Protein 3DR3 (pdb70)

CATH classification: 3.40.50.720 (+1 more: 3.30.360.10)

Foldseek 3Di:
DAAEEEEEPLLKPLNVVLQLLQLLFPRYDYPAAEYAQPDPQAQAFSCVSVVVCVVPGTGGYHHDDDCVVPQARGAEYEYPDEQVVCLVVVVVNVVSVYQYEYAYCNQQALDQVLCCQQVNDGRDCNVSSVLEFALLPLPTDVSLLAGSHYHDAAQLLNQVCLLPQLCVVVQWFDQVPAKEKEKEFELSSVMDDDDPCSPLVNAAKDKPCQVRHSNQVSNCVVSVGHHGYIYMYHNHHWKMKIKIKTFTDPPRDPVNSVVSSCVSPVPPVQEAEDPADADDTVVAAVAQHKYKYWDDDHRMIIIMIMHTCSHVRGSVSSVLSVCSNVVHDSCRSRD

Solvent-accessible surface area: 14339 Å² total; per-residue (Å²): 144,93,26,58,0,0,0,6,16,0,18,23,81,24,0,1,24,0,0,31,10,0,66,126,3,70,63,1,68,25,57,5,0,0,12,78,42,161,26,141,23,40,56,90,61,0,10,86,25,10,89,105,3,153,69,110,5,78,56,59,1,61,59,16,89,87,12,64,114,18,7,103,62,11,54,0,0,0,0,20,30,73,46,121,72,0,21,78,16,0,14,71,0,36,164,50,62,2,12,0,0,0,22,7,5,0,3,18,4,88,67,59,92,10,0,85,145,68,23,64,32,74,16,112,59,84,91,21,12,109,104,7,2,37,0,7,2,8,86,31,49,55,108,1,131,134,8,82,5,0,0,0,3,4,22,5,0,0,0,0,3,0,0,0,56,10,0,27,91,48,85,5,8,39,66,145,69,114,0,50,0,66,2,36,2,0,26,14,44,37,27,105,106,112,43,137,73,26,52,186,117,108,22,76,117,121,65,82,23,79,169,95,18,111,10,39,14,0,0,15,78,64,14,64,12,78,1,47,5,21,0,33,31,2,110,63,95,54,0,0,48,0,50,0,46,1,94,2,80,88,67,11,69,80,70,75,0,14,101,19,0,75,132,20,4,75,176,70,63,0,10,80,47,70,108,177,45,78,5,50,31,163,60,0,59,45,60,2,23,0,0,0,0,12,56,36,158,60,70,91,0,77,0,9,0,0,0,0,3,12,7,0,3,14,0,0,0,0,0,0,0,1,0,35,49,53,67,48,65,39,32,46,12,5,136

Secondary structure (DSSP, 8-state):
--EEEEEETTTSHHHHHHHHHHHH-TTEEEEEEEEETT-TTTTSBHHHH-GGGTTT--PBEEEESSGGGT-TT-SEEEE-S-HHHHHHHHHHHHHTT-EEEE-SSTTSSS-HHHHHHHTSS--S-HHHHHH-EE--TTT--HHHHT-SEEEPPPHHHHHHHHHHHHHHHTT-B-TTS--EEEEEE-GGGG-S---STTSGGG-SEEE-STTT-THHHHHHHHHTS--EEEEEEESSSS-EEEEEEEEBPTT--HHHHHHHHHHHHTT-TTEEE-SSS---GGGTTTSS-EEEEEEEETTEEEEEEEE-TTIIIIIHHHHHHHHHHHT--TTTTT-

InterPro domains:
  IPR000534 Semialdehyde dehydrogenase, NAD-binding [PF01118] (5-146)
  IPR000534 Semialdehyde dehydrogenase, NAD-binding [SM00859] (3-146)
  IPR000706 N-acetyl-gamma-glutamyl-phosphate reductase, type 1 [MF_00150] (2-334)
  IPR000706 N-acetyl-gamma-glutamyl-phosphate reductase, type 1 [TIGR01850] (3-333)
  IPR023013 N-acetyl-gamma-glutamyl-phosphate reductase, active site [PS01224] (149-165)
  IPR036291 NAD(P)-binding domain superfamily [SSF51735] (1-170)
  IPR050085 N-acetyl-gamma-glutamyl-phosphate reductase [PTHR32338] (3-333)
  IPR058924 N-acetyl-gamma-glutamyl-phosphate reductase, dimerisation domain [PF22698] (154-308)

Radius of gyration: 19.47 Å; Cα contacts (8 Å, |Δi|>4): 768; chains: 1; bounding box: 42×53×53 Å

Nearest PDB structures (foldseek):
  3dr3-assembly1_A  TM=1.003E+00  e=5.874E-79  Shigella flexneri
  2g17-assembly1_A  TM=1.000E+00  e=1.311E-70  Salmonella enterica subsp. enterica serovar Typhimurium str. LT2
  8afu-assembly2_A-2  TM=9.540E-01  e=1.067E-44  Denitrovibrio acetiphilus DSM 12809
  8afv-assembly1_A  TM=9.479E-01  e=1.493E-42  Denitrovibrio acetiphilus DSM 12809
  8afv-assembly1_B  TM=9.422E-01  e=1.993E-41  Denitrovibrio acetiphilus DSM 12809

Structure (mmCIF, N/CA/C/O backbone):
data_3DR3
#
_entry.id   3DR3
#
_cell.length_a   117.299
_cell.length_b   117.299
_cell.length_c   115.472
_cell.angle_alpha   90.00
_cell.angle_beta   90.00
_cell.angle_gamma   120.00
#
_symmetry.space_group_name_H-M   'P 62 2 2'
#
loop_
_entity.id
_entity.type
_entity.pdbx_description
1 polymer 'N-acetyl-gamma-glutamyl-phosphate reductase'
2 non-polymer 'SODIUM ION'
3 non-polymer D-MALATE
4 water water
#
loop_
_atom_site.group_PDB
_atom_site.id
_atom_site.type_symbol
_atom_site.label_atom_id
_atom_site.label_alt_id
_atom_site.label_comp_id
_atom_site.label_asym_id
_atom_site.label_entity_id
_atom_site.label_seq_id
_atom_site.pdbx_PDB_ins_code
_atom_site.Cartn_x
_atom_site.Cartn_y
_atom_site.Cartn_z
_atom_site.occupancy
_atom_site.B_iso_or_equiv
_atom_site.auth_seq_id
_atom_site.auth_comp_id
_atom_site.auth_asym_id
_atom_site.auth_atom_id
_atom_site.pdbx_PDB_model_num
ATOM 1 N N . ALA A 1 3 ? 60.183 17.805 -14.806 1.00 24.30 0 ALA A N 1
ATOM 2 C CA . ALA A 1 3 ? 58.865 17.289 -14.365 1.00 24.42 0 ALA A CA 1
ATOM 3 C C . ALA A 1 3 ? 57.771 18.389 -14.425 1.00 24.15 0 ALA A C 1
ATOM 4 O O . ALA A 1 3 ? 58.003 19.560 -14.058 1.00 23.77 0 ALA A O 1
ATOM 6 N N . MET A 1 4 ? 56.600 17.994 -14.914 1.00 22.31 1 MET A N 1
ATOM 7 C CA . MET A 1 4 ? 55.443 18.845 -14.986 1.00 21.00 1 MET A CA 1
ATOM 8 C C . MET A 1 4 ? 54.286 18.147 -14.343 1.00 20.89 1 MET A C 1
ATOM 9 O O . MET A 1 4 ? 54.179 16.914 -14.378 1.00 20.19 1 MET A O 1
ATOM 14 N N . LEU A 1 5 ? 53.408 18.945 -13.748 1.00 19.52 2 LEU A N 1
ATOM 15 C CA . LEU A 1 5 ? 52.241 18.442 -13.080 1.00 19.18 2 LEU A CA 1
ATOM 16 C C . LEU A 1 5 ? 51.103 18.271 -14.070 1.00 19.82 2 LEU A C 1
ATOM 17 O O . LEU A 1 5 ? 50.719 19.244 -14.765 1.00 20.48 2 LEU A O 1
ATOM 22 N N . ASN A 1 6 ? 50.569 17.051 -14.160 1.00 17.74 3 ASN A N 1
ATOM 23 C CA . ASN A 1 6 ? 49.350 16.815 -14.910 1.00 18.20 3 ASN A CA 1
ATOM 24 C C . ASN A 1 6 ? 48.192 17.468 -14.167 1.00 17.94 3 ASN A C 1
ATOM 25 O O . ASN A 1 6 ? 47.990 17.193 -12.963 1.00 17.46 3 ASN A O 1
ATOM 30 N N . THR A 1 7 ? 47.423 18.300 -14.878 1.00 17.91 4 THR A N 1
ATOM 31 C CA . THR A 1 7 ? 46.400 19.160 -14.239 1.00 17.14 4 THR A CA 1
ATOM 32 C C . THR A 1 7 ? 45.053 18.990 -14.909 1.00 17.36 4 THR A C 1
ATOM 33 O O . THR A 1 7 ? 44.880 19.218 -16.129 1.00 17.17 4 THR A O 1
ATOM 37 N N . LEU A 1 8 ? 44.083 18.599 -14.105 1.00 16.78 5 LEU A N 1
ATOM 38 C CA . LEU A 1 8 ? 42.722 18.454 -14.560 1.00 16.92 5 LEU A CA 1
ATOM 39 C C . LEU A 1 8 ? 41.925 19.703 -14.121 1.00 16.43 5 LEU A C 1
ATOM 40 O O . LEU A 1 8 ? 42.030 20.112 -12.965 1.00 16.33 5 LEU A O 1
ATOM 45 N N . ILE A 1 9 ? 41.136 20.290 -15.023 1.00 15.97 6 ILE A N 1
ATOM 46 C CA . ILE A 1 9 ? 40.277 21.436 -14.646 1.00 15.68 6 ILE A CA 1
ATOM 47 C C . ILE A 1 9 ? 38.833 21.077 -14.848 1.00 16.01 6 ILE A C 1
ATOM 48 O O . ILE A 1 9 ? 38.389 20.887 -15.981 1.00 16.31 6 ILE A O 1
ATOM 53 N N . VAL A 1 10 ? 38.101 20.937 -13.743 1.00 16.57 7 VAL A N 1
ATOM 54 C CA . VAL A 1 10 ? 36.695 20.527 -13.760 1.00 17.21 7 VAL A CA 1
ATOM 55 C C . VAL A 1 10 ? 35.869 21.806 -13.670 1.00 18.22 7 VAL A C 1
ATOM 56 O O . VAL A 1 10 ? 36.215 22.690 -12.893 1.00 18.71 7 VAL A O 1
ATOM 60 N N . GLY A 1 11 ? 34.821 21.926 -14.477 1.00 18.37 8 GLY A N 1
ATOM 61 C CA . GLY A 1 11 ? 34.079 23.198 -14.583 1.00 19.72 8 GLY A CA 1
ATOM 62 C C . GLY A 1 11 ? 34.818 24.255 -15.400 1.00 20.06 8 GLY A C 1
ATOM 63 O O . GLY A 1 11 ? 34.635 25.465 -15.202 1.00 20.78 8 GLY A O 1
ATOM 64 N N . ALA A 1 12 ? 35.651 23.795 -16.335 1.00 19.67 9 ALA A N 1
ATOM 65 C CA . ALA A 1 12 ? 36.504 24.662 -17.128 1.00 17.87 9 ALA A CA 1
ATOM 66 C C . ALA A 1 12 ? 35.731 25.687 -17.981 1.00 17.53 9 ALA A C 1
ATOM 67 O O . ALA A 1 12 ? 36.288 26.708 -18.355 1.00 16.37 9 ALA A O 1
ATOM 69 N N . SER A 1 13 ? 34.470 25.402 -18.299 1.00 17.20 10 SER A N 1
ATOM 70 C CA . SER A 1 13 ? 33.729 26.257 -19.218 1.00 17.36 10 SER A CA 1
ATOM 71 C C . SER A 1 13 ? 33.131 27.524 -18.550 1.00 17.55 10 SER A C 1
ATOM 72 O O . SER A 1 13 ? 32.594 28.400 -19.248 1.00 16.80 10 SER A O 1
ATOM 75 N N . GLY A 1 14 ? 33.188 27.601 -17.210 1.00 17.03 11 GLY A N 1
ATOM 76 C CA . GLY A 1 14 ? 32.682 28.785 -16.489 1.00 15.90 11 GLY A CA 1
ATOM 77 C C . GLY A 1 14 ? 33.714 29.915 -16.607 1.00 14.80 11 GLY A C 1
ATOM 78 O O . GLY A 1 14 ? 34.793 29.738 -17.188 1.00 15.51 11 GLY A O 1
ATOM 79 N N . TYR A 1 15 ? 33.394 31.065 -16.038 1.00 14.17 12 TYR A N 1
ATOM 80 C CA . TYR A 1 15 ? 34.255 32.254 -16.128 1.00 13.76 12 TYR A CA 1
ATOM 81 C C . TYR A 1 15 ? 35.544 32.093 -15.316 1.00 13.50 12 TYR A C 1
ATOM 82 O O . TYR A 1 15 ? 36.607 32.430 -15.797 1.00 12.36 12 TYR A O 1
ATOM 91 N N . ALA A 1 16 ? 35.426 31.618 -14.067 1.00 13.72 13 ALA A N 1
A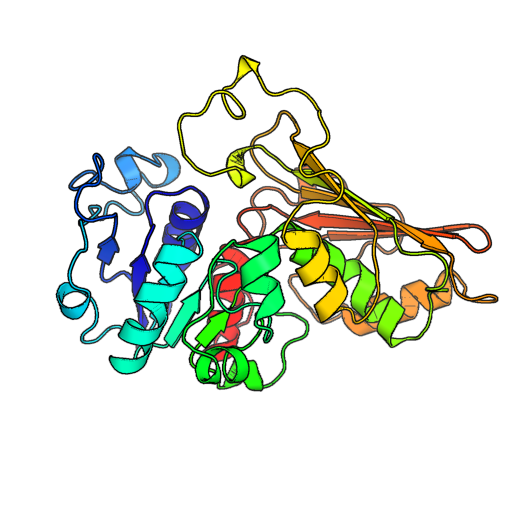TOM 92 C CA . ALA A 1 16 ? 36.628 31.306 -13.257 1.00 13.60 13 ALA A CA 1
ATOM 93 C C . ALA A 1 16 ? 37.439 30.189 -13.935 1.00 12.42 13 ALA A C 1
ATOM 94 O O . ALA A 1 16 ? 38.657 30.247 -13.999 1.00 12.86 13 ALA A O 1
ATOM 96 N N . GLY A 1 17 ? 36.754 29.179 -14.458 1.00 13.08 14 GLY A N 1
ATOM 97 C CA . GLY A 1 17 ? 37.409 28.056 -15.157 1.00 12.66 14 GLY A CA 1
ATOM 98 C C . GLY A 1 17 ? 38.279 28.498 -16.314 1.00 13.20 14 GLY A C 1
ATOM 99 O O . GLY A 1 17 ? 39.425 28.042 -16.460 1.00 12.99 14 GLY A O 1
ATOM 100 N N . ALA A 1 18 ? 37.764 29.433 -17.123 1.00 13.02 15 ALA A N 1
ATOM 101 C CA . ALA A 1 18 ? 38.541 29.996 -18.239 1.00 12.28 15 ALA A CA 1
ATOM 102 C C . ALA A 1 18 ? 39.819 30.656 -17.779 1.00 11.25 15 ALA A C 1
ATOM 103 O O . ALA A 1 18 ? 40.803 30.582 -18.457 1.00 12.60 15 ALA A O 1
ATOM 105 N N . GLU A 1 19 ? 39.784 31.352 -16.644 1.00 11.97 16 GLU A N 1
ATOM 106 C CA . GLU A 1 19 ? 40.959 32.023 -16.116 1.00 11.70 16 GLU A CA 1
ATOM 107 C C . GLU A 1 19 ? 41.957 30.980 -15.557 1.00 11.93 16 GLU A C 1
ATOM 108 O O . GLU A 1 19 ? 43.134 31.163 -15.682 1.00 11.28 16 GLU A O 1
ATOM 114 N N . LEU A 1 20 ? 41.468 29.900 -14.958 1.00 12.05 17 LEU A N 1
ATOM 115 C CA . LEU A 1 20 ? 42.364 28.770 -14.571 1.00 13.32 17 LEU A CA 1
ATOM 116 C C . LEU A 1 20 ? 43.089 28.151 -15.788 1.00 13.39 17 LEU A C 1
ATOM 117 O O . LEU A 1 20 ? 44.281 27.944 -15.722 1.00 14.70 17 LEU A O 1
ATOM 122 N N . VAL A 1 21 ? 42.352 27.850 -16.870 1.00 13.54 18 VAL A N 1
ATOM 123 C CA . VAL A 1 21 ? 42.933 27.379 -18.154 1.00 14.07 18 VAL A CA 1
ATOM 124 C C . VAL A 1 21 ? 44.072 28.295 -18.617 1.00 14.49 18 VAL A C 1
ATOM 125 O O . VAL A 1 21 ? 45.146 27.825 -19.014 1.00 15.44 18 VAL A O 1
ATOM 129 N N . THR A 1 22 ? 43.849 29.611 -18.569 1.00 13.50 19 THR A N 1
ATOM 130 C CA . THR A 1 22 ? 44.859 30.589 -18.980 1.00 12.86 19 THR A CA 1
ATOM 131 C C . THR A 1 22 ? 46.148 30.476 -18.173 1.00 12.60 19 THR A C 1
ATOM 132 O O . THR A 1 22 ? 47.248 30.488 -18.721 1.00 13.47 19 THR A O 1
ATOM 136 N N . TYR A 1 23 ? 46.021 30.421 -16.856 1.00 12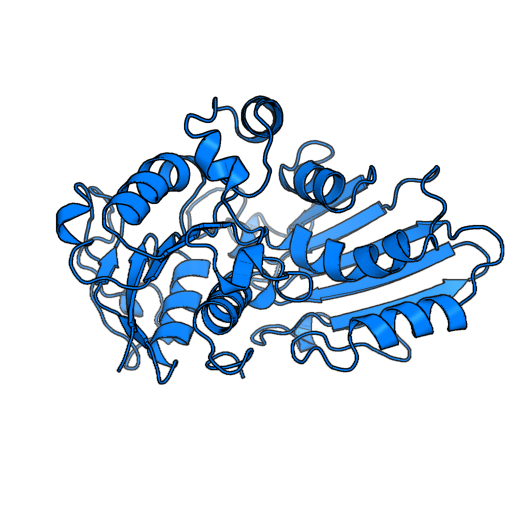.26 20 TYR A N 1
ATOM 137 C CA . TYR A 1 23 ? 47.193 30.426 -16.009 1.00 11.79 20 TYR A CA 1
ATOM 138 C C . TYR A 1 23 ? 47.939 29.079 -16.073 1.00 11.90 20 TYR A C 1
ATOM 139 O O . TYR A 1 23 ? 49.162 29.062 -16.141 1.00 13.49 20 TYR A O 1
ATOM 148 N N . VAL A 1 24 ? 47.194 27.995 -16.036 1.00 12.04 21 VAL A N 1
ATOM 149 C CA . VAL A 1 24 ? 47.787 26.668 -15.978 1.00 13.90 21 VAL A CA 1
ATOM 150 C C . VAL A 1 24 ? 48.478 26.431 -17.339 1.00 14.99 21 VAL A C 1
ATOM 151 O O . VAL A 1 24 ? 49.604 25.958 -17.371 1.00 14.28 21 VAL A O 1
ATOM 155 N N . ASN A 1 25 ? 47.830 26.813 -18.455 1.00 15.05 22 ASN A N 1
ATOM 156 C CA . ASN A 1 25 ? 48.497 26.739 -19.750 1.00 15.00 22 ASN A CA 1
ATOM 157 C C . ASN A 1 25 ? 49.836 27.455 -19.747 1.00 16.22 22 ASN A C 1
ATOM 158 O O . ASN A 1 25 ? 50.849 26.936 -20.223 1.00 14.82 22 ASN A O 1
ATOM 163 N N . ARG A 1 26 ? 49.832 28.670 -19.207 1.00 16.63 23 ARG A N 1
ATOM 164 C CA . ARG A 1 26 ? 50.974 29.531 -19.155 1.00 18.09 23 ARG A CA 1
ATOM 165 C C . ARG A 1 26 ? 52.051 29.032 -18.177 1.00 18.11 23 ARG A C 1
ATOM 166 O O . ARG A 1 26 ? 53.252 29.328 -18.326 1.00 16.77 23 ARG A O 1
ATOM 174 N N . HIS A 1 27 ? 51.619 28.287 -17.163 1.00 17.18 24 HIS A N 1
ATOM 175 C CA . HIS A 1 27 ? 52.527 27.922 -16.085 1.00 17.75 24 HIS A CA 1
ATOM 176 C C . HIS A 1 27 ? 53.601 26.972 -16.641 1.00 17.77 24 HIS A C 1
ATOM 177 O O . HIS A 1 27 ? 53.271 25.998 -17.340 1.00 16.41 24 HIS A O 1
ATOM 184 N N . PRO A 1 28 ? 54.881 27.264 -16.377 1.00 19.14 25 PRO A N 1
ATOM 185 C CA . PRO A 1 28 ? 55.997 26.459 -16.916 1.00 20.02 25 PRO A CA 1
ATOM 186 C C . PRO A 1 28 ? 56.072 25.032 -16.345 1.00 20.53 25 PRO A C 1
ATOM 187 O O . PRO A 1 28 ? 56.762 24.177 -16.911 1.00 20.76 25 PRO A O 1
ATOM 191 N N . HIS A 1 29 ? 55.413 24.789 -15.212 1.00 19.42 26 HIS A N 1
ATOM 192 C CA . HIS A 1 29 ? 55.540 23.500 -14.543 1.00 18.74 26 HIS A CA 1
ATOM 193 C C . HIS A 1 29 ? 54.258 22.686 -14.524 1.00 18.61 26 HIS A C 1
ATOM 194 O O . HIS A 1 29 ? 54.163 21.645 -13.846 1.00 19.35 26 HIS A O 1
ATOM 201 N N . MET A 1 30 ? 53.261 23.129 -15.273 1.00 17.25 27 MET A N 1
ATOM 202 C CA . MET A 1 30 ? 51.980 22.425 -15.281 1.00 17.81 27 MET A CA 1
ATOM 203 C C . MET A 1 30 ? 51.478 22.359 -16.685 1.00 18.29 27 MET A C 1
ATOM 204 O O . MET A 1 30 ? 51.698 23.301 -17.468 1.00 18.64 27 MET A O 1
ATOM 209 N N . ASN A 1 31 ? 50.784 21.285 -17.029 1.00 18.06 28 ASN A N 1
ATOM 210 C CA . ASN A 1 31 ? 49.951 21.370 -18.211 1.00 19.09 28 ASN A CA 1
ATOM 211 C C . ASN A 1 31 ? 48.699 20.567 -18.048 1.00 18.29 28 ASN A C 1
ATOM 212 O O . ASN A 1 31 ? 48.572 19.804 -17.088 1.00 18.35 28 ASN A O 1
ATOM 217 N N . ILE A 1 32 ? 47.771 20.751 -18.974 1.00 18.11 29 ILE A N 1
ATOM 218 C CA . ILE A 1 32 ? 46.419 20.271 -18.824 1.00 17.34 29 ILE A CA 1
ATOM 219 C C . ILE A 1 32 ? 46.167 18.905 -19.469 1.00 18.04 29 ILE A C 1
ATOM 220 O O . ILE A 1 32 ? 46.426 18.703 -20.663 1.00 18.03 29 ILE A O 1
ATOM 225 N N . THR A 1 33 ? 45.615 17.984 -18.683 1.00 16.68 30 THR A N 1
ATOM 226 C CA . THR A 1 33 ? 45.246 16.668 -19.225 1.00 16.40 30 THR A CA 1
ATOM 227 C C . THR A 1 33 ? 43.887 16.740 -19.905 1.00 15.81 30 THR A C 1
ATOM 228 O O . THR A 1 33 ? 43.704 16.234 -21.026 1.00 15.67 30 THR A O 1
ATOM 232 N N . ALA A 1 34 ? 42.942 17.395 -19.237 1.00 15.40 31 ALA A N 1
ATOM 233 C CA . ALA A 1 34 ? 41.558 17.548 -19.750 1.00 15.50 31 ALA A CA 1
ATOM 234 C C . ALA A 1 34 ? 40.853 18.753 -19.122 1.00 15.37 31 ALA A C 1
ATOM 235 O O . ALA A 1 34 ? 41.172 19.168 -18.021 1.00 15.73 31 ALA A O 1
ATOM 237 N N . LEU A 1 35 ? 39.861 19.256 -19.835 1.00 17.05 32 LEU A N 1
ATOM 238 C CA . LEU A 1 35 ? 38.873 20.227 -19.344 1.00 18.41 32 LEU A CA 1
ATOM 239 C C . LEU A 1 35 ? 37.513 19.551 -19.376 1.00 19.51 32 LEU A C 1
ATOM 240 O O . LEU A 1 35 ? 37.078 19.054 -20.423 1.00 19.98 32 LEU A O 1
ATOM 245 N N . THR A 1 36 ? 36.825 19.519 -18.246 1.00 20.51 33 THR A N 1
ATOM 246 C CA . THR A 1 36 ? 35.559 18.809 -18.208 1.00 22.54 33 THR A CA 1
ATOM 247 C C . THR A 1 36 ? 34.363 19.735 -18.001 1.00 23.41 33 THR A C 1
ATOM 248 O O . THR A 1 36 ? 34.500 20.842 -17.449 1.00 24.12 33 THR A O 1
ATOM 252 N N . VAL A 1 37 ? 33.215 19.269 -18.485 1.00 24.89 34 VAL A N 1
ATOM 253 C CA . VAL A 1 37 ? 31.885 19.823 -18.202 1.00 26.67 34 VAL A CA 1
ATOM 254 C C . VAL A 1 37 ? 31.015 18.704 -17.601 1.00 28.84 34 VAL A C 1
ATOM 255 O O . VAL A 1 37 ? 31.476 17.566 -17.473 1.00 28.93 34 VAL A O 1
ATOM 259 N N . SER A 1 38 ? 29.778 19.015 -17.229 1.00 30.92 35 SER A N 1
ATOM 260 C CA . SER A 1 38 ? 28.888 18.001 -16.645 1.00 33.98 35 SER A CA 1
ATOM 261 C C . SER A 1 38 ? 28.454 16.985 -17.711 1.00 35.22 35 SER A C 1
ATOM 262 O O . SER A 1 38 ? 28.485 17.278 -18.912 1.00 35.30 35 SER A O 1
ATOM 265 N N . ALA A 1 39 ? 28.053 15.798 -17.258 1.00 37.44 36 ALA A N 1
ATOM 266 C CA . ALA A 1 39 ? 27.695 14.679 -18.150 1.00 38.99 36 ALA A CA 1
ATOM 267 C C . ALA A 1 39 ? 26.773 15.068 -19.295 1.00 39.75 36 ALA A C 1
ATOM 268 O O . ALA A 1 39 ? 27.025 14.695 -20.434 1.00 40.03 36 ALA A O 1
ATOM 270 N N . GLN A 1 40 ? 25.724 15.835 -19.008 1.00 41.03 37 GLN A N 1
ATOM 271 C CA . GLN A 1 40 ? 24.783 16.202 -20.072 1.00 42.41 37 GLN A CA 1
ATOM 272 C C . GLN A 1 40 ? 24.935 17.671 -20.484 1.00 41.78 37 GLN A C 1
ATOM 273 O O . GLN A 1 40 ? 23.958 18.304 -20.910 1.00 42.11 37 GLN A O 1
ATOM 279 N N . SER A 1 41 ? 26.148 18.214 -20.359 1.00 41.02 38 SER A N 1
ATOM 280 C CA . SER A 1 41 ? 26.356 19.620 -20.690 1.00 39.91 38 SER A CA 1
ATOM 281 C C . SER A 1 41 ? 26.137 19.858 -22.162 1.00 39.33 38 SER A C 1
ATOM 282 O O . SER A 1 41 ? 26.570 19.059 -22.991 1.00 39.24 38 SER A O 1
ATOM 285 N N . ASN A 1 42 ? 25.487 20.976 -22.476 1.00 38.95 39 ASN A N 1
ATOM 286 C CA . ASN A 1 42 ? 25.233 21.358 -23.873 1.00 38.62 39 ASN A CA 1
ATOM 287 C C . ASN A 1 42 ? 26.489 21.783 -24.615 1.00 36.72 39 ASN A C 1
ATOM 288 O O . ASN A 1 42 ? 26.476 21.921 -25.847 1.00 37.06 39 ASN A O 1
ATOM 293 N N . ASP A 1 43 ? 27.566 21.972 -23.851 1.00 34.37 40 ASP A N 1
ATOM 294 C CA . ASP A 1 43 ? 28.833 22.460 -24.361 1.00 31.90 40 ASP A CA 1
ATOM 295 C C . ASP A 1 43 ? 29.837 21.330 -24.578 1.00 30.73 40 ASP A C 1
ATOM 296 O O . ASP A 1 43 ? 30.947 21.566 -25.064 1.00 29.80 40 ASP A O 1
ATOM 301 N N . ALA A 1 44 ? 29.429 20.096 -24.260 1.00 29.21 41 ALA A N 1
ATOM 302 C CA . ALA A 1 44 ? 30.287 18.922 -24.472 1.00 28.28 41 ALA A CA 1
ATOM 303 C C . ALA A 1 44 ? 30.772 18.855 -25.922 1.00 27.63 41 ALA A C 1
ATOM 304 O O . ALA A 1 44 ? 29.981 18.984 -26.855 1.00 27.19 41 ALA A O 1
ATOM 306 N N . GLY A 1 45 ? 32.081 18.714 -26.112 1.00 26.14 42 GLY A N 1
ATOM 307 C CA . GLY A 1 45 ? 32.616 18.630 -27.449 1.00 25.22 42 GLY A CA 1
ATOM 308 C C . GLY A 1 45 ? 33.008 19.953 -28.086 1.00 24.38 42 GLY A C 1
ATOM 309 O O . GLY A 1 45 ? 33.794 19.968 -29.030 1.00 25.15 42 GLY A O 1
ATOM 310 N N . LYS A 1 46 ? 32.482 21.065 -27.582 1.00 23.26 43 LYS A N 1
ATOM 311 C CA . LYS A 1 46 ? 32.952 22.393 -28.018 1.00 22.38 43 LYS A CA 1
ATOM 312 C C . LYS A 1 46 ? 34.373 22.654 -27.530 1.00 21.08 43 LYS A C 1
ATOM 313 O O . LYS A 1 46 ? 34.794 22.096 -26.520 1.00 21.98 43 LYS A O 1
ATOM 319 N N . LEU A 1 47 ? 35.135 23.478 -28.237 1.00 19.72 44 LEU A N 1
ATOM 320 C CA . LEU A 1 47 ? 36.457 23.864 -27.739 1.00 18.99 44 LEU A CA 1
ATOM 321 C C . LEU A 1 47 ? 36.327 24.916 -26.645 1.00 18.51 44 LEU A C 1
ATOM 322 O O . LEU A 1 47 ? 35.343 25.666 -26.622 1.00 19.43 44 LEU A O 1
ATOM 327 N N . ILE A 1 48 ? 37.282 24.948 -25.720 1.00 17.44 45 ILE A N 1
ATOM 328 C CA . ILE A 1 48 ? 37.284 25.944 -24.656 1.00 17.01 45 ILE A CA 1
ATOM 329 C C . ILE A 1 48 ? 37.280 27.350 -25.288 1.00 17.46 45 ILE A C 1
ATOM 330 O O . ILE A 1 48 ? 36.560 28.242 -24.803 1.00 17.91 45 ILE A O 1
ATOM 335 N N . SER A 1 49 ? 38.057 27.521 -26.373 1.00 16.95 46 SER A N 1
ATOM 336 C CA . SER A 1 49 ? 38.169 28.774 -27.089 1.00 16.48 46 SER A CA 1
ATOM 337 C C . SER A 1 49 ? 36.924 29.139 -27.919 1.00 16.51 46 SER A C 1
ATOM 338 O O . SER A 1 49 ? 36.816 30.276 -28.377 1.00 16.67 46 SER A O 1
ATOM 341 N N . ASP A 1 50 ? 35.991 28.203 -28.119 1.00 16.43 47 ASP A N 1
ATOM 342 C CA . ASP A 1 50 ? 34.681 28.547 -28.746 1.00 16.36 47 ASP A CA 1
ATOM 343 C C . ASP A 1 50 ? 33.857 29.365 -27.766 1.00 16.89 47 ASP A C 1
ATOM 344 O O . ASP A 1 50 ? 33.183 30.331 -28.159 1.00 16.97 47 ASP A O 1
ATOM 349 N N . LEU A 1 51 ? 33.880 28.955 -26.493 1.00 16.15 48 LEU A N 1
ATOM 350 C CA . LEU A 1 51 ? 33.145 29.647 -25.455 1.00 15.86 48 LEU A CA 1
ATOM 351 C C . LEU A 1 51 ? 33.845 30.875 -24.924 1.00 15.45 48 LEU A C 1
ATOM 352 O O . LEU A 1 51 ? 33.161 31.788 -24.437 1.00 14.70 48 LEU A O 1
ATOM 357 N N . HIS A 1 52 ? 35.184 30.850 -24.944 1.00 13.68 49 HIS A N 1
ATOM 358 C CA . HIS A 1 52 ? 36.027 31.932 -24.459 1.00 14.03 49 HIS A CA 1
ATOM 359 C C . HIS A 1 52 ? 37.079 32.266 -25.517 1.00 13.88 49 HIS A C 1
ATOM 360 O O . HIS A 1 52 ? 38.222 31.783 -25.448 1.00 14.16 49 HIS A O 1
ATOM 367 N N . PRO A 1 53 ? 36.674 33.052 -26.537 1.00 13.15 50 PRO A N 1
ATOM 368 C CA . PRO A 1 53 ? 37.539 33.377 -27.671 1.00 12.43 50 PRO A CA 1
ATOM 369 C C . PRO A 1 53 ? 38.801 34.180 -27.390 1.00 13.39 50 PRO A C 1
ATOM 370 O O . PRO A 1 53 ? 39.659 34.274 -28.276 1.00 12.17 50 PRO A O 1
ATOM 374 N N . GLN A 1 54 ? 38.944 34.722 -26.179 1.00 13.67 51 GLN A N 1
ATOM 375 C CA . GLN A 1 54 ? 40.213 35.306 -25.808 1.00 14.23 51 GLN A CA 1
ATOM 376 C C . GLN A 1 54 ? 41.316 34.232 -25.837 1.00 14.92 51 GLN A C 1
ATOM 377 O O . GLN A 1 54 ? 42.486 34.568 -25.980 1.00 14.94 51 GLN A O 1
ATOM 383 N N . LEU A 1 55 ? 40.918 32.955 -25.719 1.00 15.10 52 LEU A N 1
ATOM 384 C CA . LEU A 1 55 ? 41.855 31.799 -25.748 1.00 15.27 52 LEU A CA 1
ATOM 385 C C . LEU A 1 55 ? 42.105 31.235 -27.160 1.00 16.87 52 LEU A C 1
ATOM 386 O O . LEU A 1 55 ? 42.924 30.316 -27.340 1.00 16.43 52 LEU A O 1
ATOM 391 N N . LYS A 1 56 ? 41.387 31.747 -28.161 1.00 16.37 53 LYS A N 1
ATOM 392 C CA . LYS A 1 56 ? 41.644 31.311 -29.547 1.00 17.39 53 LYS A CA 1
ATOM 393 C C . LYS A 1 56 ? 43.135 31.352 -29.909 1.00 17.38 53 LYS A C 1
ATOM 394 O O . LYS A 1 56 ? 43.821 32.371 -29.698 1.00 16.86 53 LYS A O 1
ATOM 400 N N . GLY A 1 57 ? 43.619 30.251 -30.501 1.00 18.91 54 GLY A N 1
ATOM 401 C CA . GLY A 1 57 ? 45.030 30.169 -30.917 1.00 20.79 54 GLY A CA 1
ATOM 402 C C . GLY A 1 57 ? 46.010 29.978 -29.764 1.00 21.88 54 GLY A C 1
ATOM 403 O O . GLY A 1 57 ? 47.220 29.854 -29.995 1.00 22.32 54 GLY A O 1
ATOM 404 N N . ILE A 1 58 ? 45.484 29.939 -28.536 1.00 21.30 55 ILE A N 1
ATOM 405 C CA . ILE A 1 58 ? 46.291 29.803 -27.309 1.00 21.65 55 ILE A CA 1
ATOM 406 C C . ILE A 1 58 ? 46.002 28.461 -26.616 1.00 22.10 55 ILE A C 1
ATOM 407 O O . ILE A 1 58 ? 46.912 27.640 -26.451 1.00 22.65 55 ILE A O 1
ATOM 412 N N . VAL A 1 59 ? 44.751 28.238 -26.204 1.00 21.36 56 VAL A N 1
ATOM 413 C CA . VAL A 1 59 ? 44.340 26.936 -25.717 1.00 21.17 56 VAL A CA 1
ATOM 414 C C . VAL A 1 59 ? 43.061 26.542 -26.424 1.00 21.69 56 VAL A C 1
ATOM 415 O O . VAL A 1 59 ? 42.078 27.277 -26.348 1.00 22.15 56 VAL A O 1
ATOM 419 N N . GLU A 1 60 ? 43.050 25.361 -27.054 1.00 21.41 57 GLU A N 1
ATOM 420 C CA . GLU A 1 60 ? 41.893 24.909 -27.814 1.00 20.82 57 GLU A CA 1
ATOM 421 C C . GLU A 1 60 ? 41.443 23.496 -27.495 1.00 20.97 57 GLU A C 1
ATOM 422 O O . GLU A 1 60 ? 40.824 22.826 -28.311 1.00 19.45 57 GLU A O 1
ATOM 428 N N . LEU A 1 61 ? 41.709 23.080 -26.266 1.00 21.56 58 LEU A N 1
ATOM 429 C CA . LEU A 1 61 ? 41.279 21.775 -25.777 1.00 22.51 58 LEU A CA 1
ATOM 430 C C . LEU A 1 61 ? 39.767 21.681 -25.812 1.00 22.91 58 LEU A C 1
ATOM 431 O O . LEU A 1 61 ? 39.070 22.675 -25.527 1.00 22.31 58 LEU A O 1
ATOM 436 N N . PRO A 1 62 ? 39.246 20.511 -26.200 1.00 23.34 59 PRO A N 1
ATOM 437 C CA . PRO A 1 62 ? 37.798 20.304 -26.143 1.00 24.14 59 PRO A CA 1
ATOM 438 C C . PRO A 1 62 ? 37.314 20.105 -24.721 1.00 23.73 59 PRO A C 1
ATOM 439 O O . PRO A 1 62 ? 38.064 19.675 -23.859 1.00 24.84 59 PRO A O 1
ATOM 443 N N . LEU A 1 63 ? 36.066 20.445 -24.496 1.00 23.62 60 LEU A N 1
ATOM 444 C CA . LEU A 1 63 ? 35.420 20.260 -23.224 1.00 23.78 60 LEU A CA 1
ATOM 445 C C . LEU A 1 63 ? 34.830 18.871 -23.248 1.00 25.00 60 LEU A C 1
ATOM 446 O O . LEU A 1 63 ? 34.017 18.553 -24.126 1.00 26.03 60 LEU A O 1
ATOM 451 N N . GLN A 1 64 ? 35.241 18.044 -22.290 1.00 25.69 61 GLN A N 1
ATOM 452 C CA . GLN A 1 64 ? 34.794 16.644 -22.225 1.00 26.04 61 GLN A CA 1
ATOM 453 C C . GLN A 1 64 ? 33.779 16.481 -21.132 1.00 26.02 61 GLN A C 1
ATOM 454 O O . GLN A 1 64 ? 33.985 16.982 -20.027 1.00 25.20 61 GLN A O 1
ATOM 460 N N . PRO A 1 65 ? 32.675 15.762 -21.420 1.00 26.60 62 PRO A N 1
ATOM 461 C CA . PRO A 1 65 ? 31.676 15.518 -20.387 1.00 27.62 62 PRO A CA 1
ATOM 462 C C . PRO A 1 65 ? 32.221 14.462 -19.407 1.00 28.83 62 PRO A C 1
ATOM 463 O O . PRO A 1 65 ? 32.843 13.483 -19.832 1.00 29.37 62 PRO A O 1
ATOM 467 N N . MET A 1 66 ? 32.054 14.696 -18.113 1.00 29.91 63 MET A N 1
ATOM 468 C CA . MET A 1 66 ? 32.578 13.792 -17.105 1.00 31.10 63 MET A CA 1
ATOM 469 C C . MET A 1 66 ? 31.406 13.274 -16.300 1.00 33.16 63 MET A C 1
ATOM 470 O O . MET A 1 66 ? 30.596 14.076 -15.782 1.00 33.28 63 MET A O 1
ATOM 475 N N . SER A 1 67 ? 31.290 11.938 -16.231 1.00 34.48 64 SER A N 1
ATOM 476 C CA . SER A 1 67 ? 30.341 11.319 -15.313 1.00 36.07 64 SER A CA 1
ATOM 477 C C . SER A 1 67 ? 31.110 10.533 -14.262 1.00 36.51 64 SER A C 1
ATOM 478 O O . SER A 1 67 ? 31.086 10.908 -13.091 1.00 37.42 64 SER A O 1
ATOM 481 N N . ASP A 1 68 ? 31.832 9.489 -14.670 1.00 36.27 65 ASP A N 1
ATOM 482 C CA . ASP A 1 68 ? 32.686 8.739 -13.748 1.00 35.93 65 ASP A CA 1
ATOM 483 C C . ASP A 1 68 ? 34.096 9.315 -13.766 1.00 34.63 65 ASP A C 1
ATOM 484 O O . ASP A 1 68 ? 34.733 9.411 -14.821 1.00 34.80 65 ASP A O 1
ATOM 489 N N . ILE A 1 69 ? 34.586 9.693 -12.587 1.00 33.17 66 ILE A N 1
ATOM 490 C CA . ILE A 1 69 ? 35.837 10.427 -12.476 1.00 31.95 66 ILE A CA 1
ATOM 491 C C . ILE A 1 69 ? 37.065 9.583 -12.821 1.00 31.18 66 ILE A C 1
ATOM 492 O O . ILE A 1 69 ? 38.157 10.134 -12.994 1.00 30.37 66 ILE A O 1
ATOM 497 N N . SER A 1 70 ? 36.888 8.252 -12.888 1.00 30.56 67 SER A N 1
ATOM 498 C CA . SER A 1 70 ? 38.001 7.321 -13.173 1.00 30.04 67 SER A CA 1
ATOM 499 C C . SER A 1 70 ? 38.448 7.457 -14.627 1.00 28.69 67 SER A C 1
ATOM 500 O O . SER A 1 70 ? 39.541 7.064 -14.987 1.00 29.32 67 SER A O 1
ATOM 503 N N . GLU A 1 71 ? 37.597 8.068 -15.442 1.00 28.51 68 GLU A N 1
ATOM 504 C CA . GLU A 1 71 ? 37.957 8.465 -16.789 1.00 27.91 68 GLU A CA 1
ATOM 505 C C . GLU A 1 71 ? 39.021 9.555 -16.762 1.00 26.86 68 GLU A C 1
ATOM 506 O O . GLU A 1 71 ? 39.763 9.693 -17.712 1.00 26.40 68 GLU A O 1
ATOM 512 N N . PHE A 1 72 ? 39.133 10.285 -15.646 1.00 25.33 69 PHE A N 1
ATOM 513 C CA . PHE A 1 72 ? 39.964 11.490 -15.621 1.00 24.39 69 PHE A CA 1
ATOM 514 C C . PHE A 1 72 ? 40.968 11.559 -14.489 1.00 24.04 69 PHE A C 1
ATOM 515 O O . PHE A 1 72 ? 41.870 12.411 -14.507 1.00 25.18 69 PHE A O 1
ATOM 523 N N . SER A 1 73 ? 40.863 10.653 -13.511 1.00 24.31 70 SER A N 1
ATOM 524 C CA . SER A 1 73 ? 41.793 10.686 -12.342 1.00 23.34 70 SER A CA 1
ATOM 525 C C . SER A 1 73 ? 43.171 10.040 -12.459 1.00 23.30 70 SER A C 1
ATOM 526 O O . SER A 1 73 ? 44.114 10.524 -11.841 1.00 22.86 70 SER A O 1
ATOM 529 N N . PRO A 1 74 ? 43.311 8.902 -13.181 1.00 23.54 71 PRO A N 1
ATOM 530 C CA . PRO A 1 74 ? 44.655 8.295 -13.113 1.00 22.85 71 PRO A CA 1
ATOM 531 C C . PRO A 1 74 ? 45.748 9.220 -13.614 1.00 21.56 71 PRO A C 1
ATOM 532 O O . PRO A 1 74 ? 45.565 9.873 -14.652 1.00 22.12 71 PRO A O 1
ATOM 536 N N . GLY A 1 75 ? 46.869 9.285 -12.909 1.00 19.73 72 GLY A N 1
ATOM 537 C CA . GLY A 1 75 ? 48.006 10.054 -13.397 1.00 19.90 72 GLY A CA 1
ATOM 538 C C . GLY A 1 75 ? 47.931 11.582 -13.266 1.00 19.48 72 GLY A C 1
ATOM 539 O O . GLY A 1 75 ? 48.873 12.290 -13.643 1.00 19.20 72 GLY A O 1
ATOM 540 N N . VAL A 1 76 ? 46.824 12.065 -12.708 1.00 19.27 73 VAL A N 1
ATOM 541 C CA . VAL A 1 76 ? 46.598 13.511 -12.469 1.00 19.11 73 VAL A CA 1
ATOM 542 C C . VAL A 1 76 ? 47.206 13.950 -11.117 1.00 18.40 73 VAL A C 1
ATOM 543 O O . VAL A 1 76 ? 46.854 13.425 -10.063 1.00 18.59 73 VAL A O 1
ATOM 547 N N . ASP A 1 77 ? 48.111 14.914 -11.160 1.00 17.82 74 ASP A N 1
ATOM 548 C CA . ASP A 1 77 ? 48.715 15.483 -9.971 1.00 18.51 74 ASP A CA 1
ATOM 549 C C . ASP A 1 77 ? 47.841 16.513 -9.241 1.00 19.58 74 ASP A C 1
ATOM 550 O O . ASP A 1 77 ? 47.790 16.532 -7.981 1.00 19.57 74 ASP A O 1
ATOM 555 N N . VAL A 1 78 ? 47.157 17.357 -10.029 1.00 18.73 75 VAL A N 1
ATOM 556 C CA . VAL A 1 78 ? 46.392 18.504 -9.497 1.00 18.41 75 VAL A CA 1
ATOM 557 C C . VAL A 1 78 ? 45.008 18.542 -10.125 1.00 18.60 75 VAL A C 1
ATOM 558 O O . VAL A 1 78 ? 44.865 18.364 -11.349 1.00 18.03 75 VAL A O 1
ATOM 562 N N . VAL A 1 79 ? 43.985 18.727 -9.290 1.00 18.46 76 VAL A N 1
ATOM 563 C CA . VAL A 1 79 ? 42.607 18.918 -9.746 1.00 18.82 76 VAL A CA 1
ATOM 564 C C . VAL A 1 79 ? 42.144 20.291 -9.236 1.00 19.84 76 VAL A C 1
ATOM 565 O O . VAL A 1 79 ? 42.263 20.560 -8.024 1.00 18.89 76 VAL A O 1
ATOM 569 N N . PHE A 1 80 ? 41.691 21.151 -10.162 1.00 18.87 77 PHE A N 1
ATOM 570 C CA . PHE A 1 80 ? 40.973 22.394 -9.814 1.00 18.60 77 PHE A CA 1
ATOM 571 C C . PHE A 1 80 ? 39.495 22.168 -9.988 1.00 18.44 77 PHE A C 1
ATOM 572 O O . PHE A 1 80 ? 39.012 21.818 -11.089 1.00 19.05 77 PHE A O 1
ATOM 580 N N . LEU A 1 81 ? 38.748 22.333 -8.909 1.00 17.50 78 LEU A N 1
ATOM 581 C CA . LEU A 1 81 ? 37.315 22.244 -9.032 1.00 18.18 78 LEU A CA 1
ATOM 582 C C . LEU A 1 81 ? 36.711 23.663 -9.121 1.00 18.43 78 LEU A C 1
ATOM 583 O O . LEU A 1 81 ? 36.545 24.321 -8.105 1.00 18.23 78 LEU A O 1
ATOM 588 N N . ALA A 1 82 ? 36.384 24.082 -10.342 1.00 18.66 79 ALA A N 1
ATOM 589 C CA . ALA A 1 82 ? 35.748 25.370 -10.630 1.00 19.44 79 ALA A CA 1
ATOM 590 C C . ALA A 1 82 ? 34.244 25.109 -10.768 1.00 20.26 79 ALA A C 1
ATOM 591 O O . ALA A 1 82 ? 33.634 25.346 -11.813 1.00 19.89 79 ALA A O 1
ATOM 593 N N . THR A 1 83 ? 33.656 24.629 -9.676 1.00 21.52 80 THR A N 1
ATOM 594 C CA . THR A 1 83 ? 32.312 24.059 -9.657 1.00 23.10 80 THR A CA 1
ATOM 595 C C . THR A 1 83 ? 31.584 24.563 -8.409 1.00 23.46 80 THR A C 1
ATOM 596 O O . THR A 1 83 ? 32.206 25.082 -7.498 1.00 22.96 80 THR A O 1
ATOM 600 N N . ALA A 1 84 ? 30.273 24.417 -8.366 1.00 25.13 81 ALA A N 1
ATOM 601 C CA . ALA A 1 84 ? 29.539 24.855 -7.175 1.00 27.15 81 ALA A CA 1
ATOM 602 C C . ALA A 1 84 ? 29.597 23.763 -6.105 1.00 27.87 81 ALA A C 1
ATOM 603 O O . ALA A 1 84 ? 30.044 22.637 -6.387 1.00 27.96 81 ALA A O 1
ATOM 605 N N . HIS A 1 85 ? 29.157 24.094 -4.890 1.00 29.10 82 HIS A N 1
ATOM 606 C CA . HIS A 1 85 ? 29.444 23.307 -3.684 1.00 30.31 82 HIS A CA 1
ATOM 607 C C . HIS A 1 85 ? 28.996 21.841 -3.723 1.00 30.80 82 HIS A C 1
ATOM 608 O O . HIS A 1 85 ? 29.734 20.986 -3.244 1.00 30.82 82 HIS A O 1
ATOM 615 N N . GLU A 1 86 ? 27.800 21.578 -4.259 1.00 31.16 83 GLU A N 1
ATOM 616 C CA . GLU A 1 86 ? 27.216 20.229 -4.304 1.00 32.63 83 GLU A CA 1
ATOM 617 C C . GLU A 1 86 ? 28.088 19.312 -5.130 1.00 31.67 83 GLU A C 1
ATOM 618 O O . GLU A 1 86 ? 28.363 18.177 -4.742 1.00 31.75 83 GLU A O 1
ATOM 624 N N . VAL A 1 87 ? 28.509 19.822 -6.288 1.00 30.33 84 VAL A N 1
ATOM 625 C CA . VAL A 1 87 ? 29.397 19.094 -7.169 1.00 28.40 84 VAL A CA 1
ATOM 626 C C . VAL A 1 87 ? 30.751 18.860 -6.473 1.00 28.35 84 VAL A C 1
ATOM 627 O O . VAL A 1 87 ? 31.226 17.727 -6.422 1.00 27.45 84 VAL A O 1
ATOM 631 N N . SER A 1 88 ? 31.336 19.911 -5.892 1.00 27.49 85 SER A N 1
ATOM 632 C CA . SER A 1 88 ? 32.607 19.816 -5.190 1.00 27.07 85 SER A CA 1
ATOM 633 C C . SER A 1 88 ? 32.571 18.890 -3.962 1.00 27.76 85 SER A C 1
ATOM 634 O O . SER A 1 88 ? 33.571 18.224 -3.660 1.00 27.22 85 SER A O 1
ATOM 637 N N . HIS A 1 89 ? 31.429 18.881 -3.260 1.00 27.62 86 HIS A N 1
ATOM 638 C CA . HIS A 1 89 ? 31.200 18.017 -2.107 1.00 28.87 86 HIS A CA 1
ATOM 639 C C . HIS A 1 89 ? 31.286 16.529 -2.543 1.00 29.88 86 HIS A C 1
ATOM 640 O O . HIS A 1 89 ? 31.909 15.715 -1.870 1.00 30.37 86 HIS A O 1
ATOM 647 N N . ASP A 1 90 ? 30.654 16.222 -3.668 1.00 30.51 87 ASP A N 1
ATOM 648 C CA . ASP A 1 90 ? 30.634 14.884 -4.253 1.00 32.20 87 ASP A CA 1
ATOM 649 C C . ASP A 1 90 ? 31.998 14.495 -4.847 1.00 31.50 87 ASP A C 1
ATOM 650 O O . ASP A 1 90 ? 32.523 13.415 -4.552 1.00 31.05 87 ASP A O 1
ATOM 655 N N . LEU A 1 91 ? 32.595 15.388 -5.643 1.00 30.49 88 LEU A N 1
ATOM 656 C CA . LEU A 1 91 ? 33.805 15.044 -6.398 1.00 28.78 88 LEU A CA 1
ATOM 657 C C . LEU A 1 91 ? 35.102 15.062 -5.624 1.00 28.59 88 LEU A C 1
ATOM 658 O O . LEU A 1 91 ? 35.957 14.203 -5.861 1.00 27.67 88 LEU A O 1
ATOM 663 N N . ALA A 1 92 ? 35.290 16.043 -4.733 1.00 27.43 89 ALA A N 1
ATOM 664 C CA . ALA A 1 92 ? 36.595 16.222 -4.130 1.00 27.91 89 ALA A CA 1
ATOM 665 C C . ALA A 1 92 ? 37.097 14.970 -3.378 1.00 28.66 89 ALA A C 1
ATOM 666 O O . ALA A 1 92 ? 38.276 14.633 -3.492 1.00 27.54 89 ALA A O 1
ATOM 668 N N . PRO A 1 93 ? 36.207 14.294 -2.604 1.00 30.00 90 PRO A N 1
ATOM 669 C CA . PRO A 1 93 ? 36.635 13.097 -1.858 1.00 30.49 90 PRO A CA 1
ATOM 670 C C . PRO A 1 93 ? 37.139 12.003 -2.825 1.00 30.46 90 PRO A C 1
ATOM 671 O O . PRO A 1 93 ? 38.180 11.395 -2.565 1.00 30.51 90 PRO A O 1
ATOM 675 N N . GLN A 1 94 ? 36.414 11.803 -3.928 1.00 30.39 91 GLN A N 1
ATOM 676 C CA . GLN A 1 94 ? 36.812 10.850 -4.982 1.00 30.43 91 GLN A CA 1
ATOM 677 C C . GLN A 1 94 ? 38.172 11.130 -5.596 1.00 30.15 91 GLN A C 1
ATOM 678 O O . GLN A 1 94 ? 38.983 10.197 -5.725 1.00 30.07 91 GLN A O 1
ATOM 684 N N . PHE A 1 95 ? 38.443 12.394 -5.964 1.00 28.54 92 PHE A N 1
ATOM 685 C CA . PHE A 1 95 ? 39.763 12.752 -6.502 1.00 27.18 92 PHE A CA 1
ATOM 686 C C . PHE A 1 95 ? 40.897 12.577 -5.467 1.00 27.23 92 PHE A C 1
ATOM 687 O O . PHE A 1 95 ? 42.007 12.184 -5.813 1.00 26.38 92 PHE A O 1
ATOM 695 N N . LEU A 1 96 ? 40.620 12.865 -4.196 1.00 27.60 93 LEU A N 1
ATOM 696 C CA . LEU A 1 96 ? 41.637 12.715 -3.137 1.00 28.15 93 LEU A CA 1
ATOM 697 C C . LEU A 1 96 ? 42.010 11.248 -2.972 1.00 28.69 93 LEU A C 1
ATOM 698 O O . LEU A 1 96 ? 43.186 10.912 -2.796 1.00 28.73 93 LEU A O 1
ATOM 703 N N . GLU A 1 97 ? 40.993 10.402 -3.040 1.00 29.96 94 GLU A N 1
ATOM 704 C CA . GLU A 1 97 ? 41.162 8.945 -2.960 1.00 32.57 94 GLU A CA 1
ATOM 705 C C . GLU A 1 97 ? 41.974 8.381 -4.131 1.00 32.25 94 GLU A C 1
ATOM 706 O O . GLU A 1 97 ? 42.680 7.379 -3.969 1.00 32.23 94 GLU A O 1
ATOM 712 N N . ALA A 1 98 ? 41.895 9.059 -5.285 1.00 30.83 95 ALA A N 1
ATOM 713 C CA . ALA A 1 98 ? 42.638 8.666 -6.467 1.00 29.39 95 ALA A CA 1
ATOM 714 C C . ALA A 1 98 ? 44.060 9.184 -6.403 1.00 29.26 95 ALA A C 1
ATOM 715 O O . ALA A 1 98 ? 44.856 8.934 -7.320 1.00 29.68 95 ALA A O 1
ATOM 717 N N . GLY A 1 99 ? 44.411 9.871 -5.314 1.00 27.37 96 GLY A N 1
ATOM 718 C CA . GLY A 1 99 ? 45.760 10.375 -5.143 1.00 27.18 96 GLY A CA 1
ATOM 719 C C . GLY A 1 99 ? 46.036 11.781 -5.677 1.00 27.23 96 GLY A C 1
ATOM 720 O O . GLY A 1 99 ? 47.201 12.222 -5.696 1.00 28.83 96 GLY A O 1
ATOM 721 N N . CYS A 1 100 ? 44.993 12.500 -6.095 1.00 26.25 97 CYS A N 1
ATOM 722 C CA . CYS A 1 100 ? 45.177 13.876 -6.600 1.00 25.53 97 CYS A CA 1
ATOM 723 C C . CYS A 1 100 ? 45.200 14.896 -5.447 1.00 25.07 97 CYS A C 1
ATOM 724 O O . CYS A 1 100 ? 44.562 14.686 -4.413 1.00 26.08 97 CYS A O 1
ATOM 727 N N . VAL A 1 101 ? 45.945 15.985 -5.618 1.00 25.14 98 VAL A N 1
ATOM 728 C CA . VAL A 1 101 ? 45.835 17.168 -4.747 1.00 23.45 98 VAL A CA 1
ATOM 729 C C . VAL A 1 101 ? 44.739 18.072 -5.338 1.00 23.82 98 VAL A C 1
ATOM 730 O O . VAL A 1 101 ? 44.782 18.428 -6.526 1.00 22.83 98 VAL A O 1
ATOM 734 N N . VAL A 1 102 ? 43.726 18.370 -4.519 1.00 23.17 99 VAL A N 1
ATOM 735 C CA . VAL A 1 102 ? 42.494 19.021 -4.961 1.00 22.41 99 VAL A CA 1
ATOM 736 C C . VAL A 1 102 ? 42.439 20.468 -4.439 1.00 22.88 99 VAL A C 1
ATOM 737 O O . VAL A 1 102 ? 42.665 20.740 -3.240 1.00 21.50 99 VAL A O 1
ATOM 741 N N . PHE A 1 103 ? 42.184 21.392 -5.365 1.00 21.65 100 PHE A N 1
ATOM 742 C CA . PHE A 1 103 ? 42.046 22.808 -5.047 1.00 20.69 100 PHE A CA 1
ATOM 743 C C . PHE A 1 103 ? 40.608 23.137 -5.406 1.00 20.59 100 PHE A C 1
ATOM 744 O O . PHE A 1 103 ? 40.258 23.262 -6.594 1.00 21.06 100 PHE A O 1
ATOM 752 N N . ASP A 1 104 ? 39.749 23.158 -4.390 1.00 18.48 101 ASP A N 1
ATOM 753 C CA . ASP A 1 104 ? 38.331 23.346 -4.597 1.00 18.67 101 ASP A CA 1
ATOM 754 C C . ASP A 1 104 ? 38.008 24.849 -4.548 1.00 18.05 101 ASP A C 1
ATOM 755 O O . ASP A 1 104 ? 38.303 25.501 -3.549 1.00 18.31 101 ASP A O 1
ATOM 760 N N . LEU A 1 105 ? 37.425 25.384 -5.616 1.00 17.55 102 LEU A N 1
ATOM 761 C CA . LEU A 1 105 ? 37.036 26.825 -5.606 1.00 16.97 102 LEU A CA 1
ATOM 762 C C . LEU A 1 105 ? 35.651 27.056 -4.973 1.00 17.52 102 LEU A C 1
ATOM 763 O O . LEU A 1 105 ? 35.255 28.224 -4.699 1.00 17.69 102 LEU A O 1
ATOM 768 N N . SER A 1 106 ? 34.920 25.959 -4.734 1.00 16.04 103 SER A N 1
ATOM 769 C CA . SER A 1 106 ? 33.589 26.081 -4.169 1.00 16.24 103 SER A CA 1
ATOM 770 C C . SER A 1 106 ? 33.672 26.416 -2.679 1.00 15.37 103 SER A C 1
ATOM 771 O O . SER A 1 106 ? 34.770 26.472 -2.088 1.00 14.71 103 SER A O 1
ATOM 774 N N . GLY A 1 107 ? 32.516 26.676 -2.074 1.00 16.03 104 GLY A N 1
ATOM 775 C CA . GLY A 1 107 ? 32.477 26.923 -0.636 1.00 17.31 104 GLY A CA 1
ATOM 776 C C . GLY A 1 107 ? 32.459 25.638 0.197 1.00 18.90 104 GLY A C 1
ATOM 777 O O . GLY A 1 107 ? 32.465 25.703 1.433 1.00 18.55 104 GLY A O 1
ATOM 778 N N . ALA A 1 108 ? 32.465 24.476 -0.476 1.00 20.38 105 ALA A N 1
ATOM 779 C CA . ALA A 1 108 ? 32.186 23.173 0.201 1.00 21.07 105 ALA A CA 1
ATOM 780 C C . ALA A 1 108 ? 33.087 22.718 1.351 1.00 21.41 105 ALA A C 1
ATOM 781 O O . ALA A 1 108 ? 32.617 21.980 2.207 1.00 22.36 105 ALA A O 1
ATOM 783 N N . PHE A 1 109 ? 34.352 23.152 1.397 1.00 21.23 106 PHE A N 1
ATOM 784 C CA . PHE A 1 109 ? 35.313 22.703 2.413 1.00 21.69 106 PHE A CA 1
ATOM 785 C C . PHE A 1 109 ? 36.002 23.865 3.149 1.00 21.42 106 PHE A C 1
ATOM 786 O O . PHE A 1 109 ? 37.018 23.676 3.850 1.00 21.22 106 PHE A O 1
ATOM 794 N N . ARG A 1 110 ? 35.449 25.068 2.969 1.00 21.48 107 ARG A N 1
ATOM 795 C CA . ARG A 1 110 ? 36.071 26.322 3.455 1.00 21.20 107 ARG A CA 1
ATOM 796 C C . ARG A 1 110 ? 36.032 26.484 4.970 1.00 22.81 107 ARG A C 1
ATOM 797 O O . ARG A 1 110 ? 36.945 27.078 5.549 1.00 23.13 107 ARG A O 1
ATOM 805 N N . VAL A 1 111 ? 34.969 25.966 5.590 1.00 24.38 108 VAL A N 1
ATOM 806 C CA . VAL A 1 111 ? 34.729 26.128 7.028 1.00 26.45 108 VAL A CA 1
ATOM 807 C C . VAL A 1 111 ? 34.447 24.749 7.673 1.00 28.84 108 VAL A C 1
ATOM 808 O O . VAL A 1 111 ? 33.515 24.014 7.266 1.00 28.94 108 VAL A O 1
ATOM 812 N N . ASN A 1 112 ? 35.245 24.444 8.691 1.00 30.93 109 ASN A N 1
ATOM 813 C CA . ASN A 1 112 ? 35.053 23.254 9.539 1.00 33.83 109 ASN A CA 1
ATOM 814 C C . ASN A 1 112 ? 33.863 23.401 10.511 1.00 35.36 109 ASN A C 1
ATOM 815 O O . ASN A 1 112 ? 34.053 23.701 11.694 1.00 36.08 109 ASN A O 1
ATOM 820 N N . ASP A 1 113 ? 32.643 23.205 10.004 1.00 36.85 110 ASP A N 1
ATOM 821 C CA . ASP A 1 113 ? 31.431 23.335 10.799 1.00 38.85 110 ASP A CA 1
ATOM 822 C C . ASP A 1 113 ? 30.198 22.813 10.066 1.00 39.75 110 ASP A C 1
ATOM 823 O O . ASP A 1 113 ? 29.984 23.183 8.914 1.00 40.12 110 ASP A O 1
ATOM 828 N N . ALA A 1 114 ? 29.370 22.001 10.741 1.00 40.33 111 ALA A N 1
ATOM 829 C CA . ALA A 1 114 ? 28.188 21.395 10.116 1.00 41.20 111 ALA A CA 1
ATOM 830 C C . ALA A 1 114 ? 27.028 22.365 9.846 1.00 42.19 111 ALA A C 1
ATOM 831 O O . ALA A 1 114 ? 26.436 22.357 8.739 1.00 42.05 111 ALA A O 1
ATOM 833 N N . THR A 1 115 ? 26.692 23.197 10.842 1.00 42.40 112 THR A N 1
ATOM 834 C CA . THR A 1 115 ? 25.530 24.099 10.715 1.00 42.40 112 THR A CA 1
ATOM 835 C C . THR A 1 115 ? 25.717 25.105 9.591 1.00 41.66 112 THR A C 1
ATOM 836 O O . THR A 1 115 ? 24.749 25.407 8.851 1.00 41.44 112 THR A O 1
ATOM 840 N N . PHE A 1 116 ? 26.961 25.595 9.485 1.00 41.20 113 PHE A N 1
ATOM 841 C CA . PHE A 1 116 ? 27.446 26.390 8.357 1.00 39.73 113 PHE A CA 1
ATOM 842 C C . PHE A 1 116 ? 26.878 25.859 7.049 1.00 39.59 113 PHE A C 1
ATOM 843 O O . PHE A 1 116 ? 26.289 26.628 6.268 1.00 39.40 113 PHE A O 1
ATOM 851 N N . TYR A 1 117 ? 27.007 24.546 6.822 1.00 38.90 114 TYR A N 1
ATOM 852 C CA . TYR A 1 117 ? 26.486 23.950 5.584 1.00 38.34 114 TYR A CA 1
ATOM 853 C C . TYR A 1 117 ? 24.961 23.856 5.512 1.00 39.23 114 TYR A C 1
ATOM 854 O O . TYR A 1 117 ? 24.360 24.087 4.455 1.00 39.73 114 TYR A O 1
ATOM 863 N N . GLU A 1 118 ? 24.332 23.531 6.633 1.00 41.61 115 GLU A N 1
ATOM 864 C CA . GLU A 1 118 ? 22.860 23.435 6.688 1.00 43.20 115 GLU A CA 1
ATOM 865 C C . GLU A 1 118 ? 22.192 24.803 6.495 1.00 43.51 115 GLU A C 1
ATOM 866 O O . GLU A 1 118 ? 21.261 24.955 5.686 1.00 43.49 115 GLU A O 1
ATOM 872 N N . LYS A 1 119 ? 22.695 25.800 7.224 1.00 43.80 116 LYS A N 1
ATOM 873 C CA . LYS A 1 119 ? 22.163 27.171 7.182 1.00 43.34 116 LYS A CA 1
ATOM 874 C C . LYS A 1 119 ? 22.387 27.856 5.823 1.00 43.09 116 LYS A C 1
ATOM 875 O O . LYS A 1 119 ? 21.426 28.271 5.154 1.00 42.55 116 LYS A O 1
ATOM 881 N N . TYR A 1 120 ? 23.653 27.945 5.398 1.00 42.23 117 TYR A N 1
ATOM 882 C CA . TYR A 1 120 ? 24.001 28.797 4.258 1.00 41.30 117 TYR A CA 1
ATOM 883 C C . TYR A 1 120 ? 24.131 28.084 2.922 1.00 40.93 117 TYR A C 1
ATOM 884 O O . TYR A 1 120 ? 24.209 28.725 1.851 1.00 41.27 117 TYR A O 1
ATOM 893 N N . TYR A 1 121 ? 24.175 26.756 2.977 1.00 39.95 118 TYR A N 1
ATOM 894 C CA . TYR A 1 121 ? 24.350 25.971 1.763 1.00 39.38 118 TYR A CA 1
ATOM 895 C C . TYR A 1 121 ? 23.240 24.930 1.584 1.00 40.10 118 TYR A C 1
ATOM 896 O O . TYR A 1 121 ? 23.077 24.360 0.491 1.00 41.24 118 TYR A O 1
ATOM 905 N N . GLY A 1 122 ? 22.481 24.698 2.648 1.00 39.95 119 GLY A N 1
ATOM 906 C CA . GLY A 1 122 ? 21.240 23.909 2.544 1.00 41.08 119 GLY A CA 1
ATOM 907 C C . GLY A 1 122 ? 21.484 22.439 2.221 1.00 40.93 119 GLY A C 1
ATOM 908 O O . GLY A 1 122 ? 20.798 21.864 1.368 1.00 41.33 119 GLY A O 1
ATOM 909 N N . PHE A 1 123 ? 22.480 21.858 2.893 1.00 40.88 120 PHE A N 1
ATOM 910 C CA . PHE A 1 123 ? 22.881 20.456 2.729 1.00 40.53 120 PHE A CA 1
ATOM 911 C C . PHE A 1 123 ? 23.651 20.051 3.984 1.00 40.43 120 PHE A C 1
ATOM 912 O O . PHE A 1 123 ? 24.225 20.909 4.662 1.00 39.69 120 PHE A O 1
ATOM 920 N N . THR A 1 124 ? 23.608 18.761 4.318 1.00 40.50 121 THR A N 1
ATOM 921 C CA . THR A 1 124 ? 24.375 18.227 5.438 1.00 40.71 121 THR A CA 1
ATOM 922 C C . THR A 1 124 ? 25.687 17.674 4.906 1.00 40.50 121 THR A C 1
ATOM 923 O O . THR A 1 124 ? 25.683 16.839 4.004 1.00 40.77 121 THR A O 1
ATOM 927 N N . HIS A 1 125 ? 26.796 18.141 5.474 1.00 40.32 122 HIS A N 1
ATOM 928 C CA . HIS A 1 125 ? 28.119 17.830 4.974 1.00 40.35 122 HIS A CA 1
ATOM 929 C C . HIS A 1 125 ? 28.532 16.424 5.401 1.00 40.54 122 HIS A C 1
ATOM 930 O O . HIS A 1 125 ? 28.553 16.111 6.598 1.00 40.62 122 HIS A O 1
ATOM 937 N N . GLN A 1 126 ? 28.904 15.608 4.414 1.00 39.76 123 GLN A N 1
ATOM 938 C CA . GLN A 1 126 ? 29.143 14.176 4.608 1.00 38.98 123 GLN A CA 1
ATOM 939 C C . GLN A 1 126 ? 30.592 13.793 4.850 1.00 38.25 123 GLN A C 1
ATOM 940 O O . GLN A 1 126 ? 30.871 12.616 4.986 1.00 38.44 123 GLN A O 1
ATOM 946 N N . TYR A 1 127 ? 31.511 14.762 4.895 1.00 37.27 124 TYR A N 1
ATOM 947 C CA . TYR A 1 127 ? 32.946 14.464 5.058 1.00 36.66 124 TYR A CA 1
ATOM 948 C C . TYR A 1 127 ? 33.614 15.291 6.147 1.00 36.70 124 TYR A C 1
ATOM 949 O O . TYR A 1 127 ? 34.504 16.097 5.860 1.00 37.13 124 TYR A O 1
ATOM 958 N N . PRO A 1 128 ? 33.218 15.069 7.424 1.00 36.91 125 PRO A N 1
ATOM 959 C CA . PRO A 1 128 ? 33.804 15.808 8.556 1.00 36.05 125 PRO A CA 1
ATOM 960 C C . PRO A 1 128 ? 35.326 15.755 8.659 1.00 35.67 125 PRO A C 1
ATOM 961 O O . PRO A 1 128 ? 35.951 16.734 9.046 1.00 34.63 125 PRO A O 1
ATOM 965 N N . GLU A 1 129 ? 35.918 14.612 8.325 1.00 35.85 126 GLU A N 1
ATOM 966 C CA . GLU A 1 129 ? 37.370 14.429 8.368 1.00 35.79 126 GLU A CA 1
ATOM 967 C C . GLU A 1 129 ? 38.084 15.357 7.372 1.00 35.04 126 GLU A C 1
ATOM 968 O O . GLU A 1 129 ? 39.134 15.955 7.677 1.00 34.62 126 GLU A O 1
ATOM 974 N N . LEU A 1 130 ? 37.515 15.448 6.173 1.00 34.26 127 LEU A N 1
ATOM 975 C CA . LEU A 1 130 ? 38.026 16.352 5.110 1.00 33.76 127 LEU A CA 1
ATOM 976 C C . LEU A 1 130 ? 37.964 17.836 5.530 1.00 32.73 127 LEU A C 1
ATOM 977 O O . LEU A 1 130 ? 38.921 18.588 5.302 1.00 32.52 127 LEU A O 1
ATOM 982 N N . LEU A 1 131 ? 36.865 18.215 6.197 1.00 32.35 128 LEU A N 1
ATOM 983 C CA . LEU A 1 131 ? 36.695 19.561 6.775 1.00 31.61 128 LEU A CA 1
ATOM 984 C C . LEU A 1 131 ? 37.836 19.902 7.717 1.00 31.73 128 LEU A C 1
ATOM 985 O O . LEU A 1 131 ? 38.383 21.018 7.706 1.00 30.50 128 LEU A O 1
ATOM 990 N N . GLU A 1 132 ? 38.241 18.899 8.494 1.00 32.32 129 GLU A N 1
ATOM 991 C CA . GLU A 1 132 ? 39.355 19.039 9.421 1.00 32.46 129 GLU A CA 1
ATOM 992 C C . GLU A 1 132 ? 40.658 19.123 8.664 1.00 31.70 129 GLU A C 1
ATOM 993 O O . GLU A 1 132 ? 41.581 19.833 9.063 1.00 31.19 129 GLU A O 1
ATOM 999 N N . GLN A 1 133 ? 40.738 18.386 7.556 1.00 31.84 130 GLN A N 1
ATOM 1000 C CA . GLN A 1 133 ? 41.980 18.312 6.771 1.00 31.95 130 GLN A CA 1
ATOM 1001 C C . GLN A 1 133 ? 42.165 19.493 5.795 1.00 30.25 130 GLN A C 1
ATOM 1002 O O . GLN A 1 133 ? 43.295 19.923 5.549 1.00 29.32 130 GLN A O 1
ATOM 1008 N N . ALA A 1 134 ? 41.067 20.040 5.274 1.00 29.17 131 ALA A N 1
ATOM 1009 C CA . ALA A 1 134 ? 41.163 21.120 4.246 1.00 27.61 131 ALA A CA 1
ATOM 1010 C C . ALA A 1 134 ? 42.019 22.310 4.701 1.00 27.02 131 ALA A C 1
ATOM 1011 O O . ALA A 1 134 ? 41.840 22.791 5.824 1.00 27.62 131 ALA A O 1
ATOM 1013 N N . ALA A 1 135 ? 42.987 22.757 3.895 1.00 24.41 132 ALA A N 1
ATOM 1014 C CA . ALA A 1 135 ? 43.627 24.041 4.163 1.00 22.82 132 ALA A CA 1
ATOM 1015 C C . ALA A 1 135 ? 42.780 25.192 3.566 1.00 22.69 132 ALA A C 1
ATOM 1016 O O . ALA A 1 135 ? 42.364 25.137 2.394 1.00 22.40 132 ALA A O 1
ATOM 1018 N N . TYR A 1 136 ? 42.554 26.240 4.349 1.00 21.15 133 TYR A N 1
ATOM 1019 C CA . TYR A 1 136 ? 41.816 27.410 3.815 1.00 19.73 133 TYR A CA 1
ATOM 1020 C C . TYR A 1 136 ? 42.798 28.234 3.003 1.00 18.72 133 TYR A C 1
ATOM 1021 O O . TYR A 1 136 ? 43.727 28.780 3.540 1.00 18.48 133 TYR A O 1
ATOM 1030 N N . GLY A 1 137 ? 42.610 28.312 1.691 1.00 18.41 134 GLY A N 1
ATOM 1031 C CA . GLY A 1 137 ? 43.675 28.840 0.853 1.00 17.48 134 GLY A CA 1
ATOM 1032 C C . GLY A 1 137 ? 43.759 30.349 0.738 1.00 18.80 134 GLY A C 1
ATOM 1033 O O . GLY A 1 137 ? 43.872 30.869 -0.369 1.00 18.25 134 GLY A O 1
ATOM 1034 N N . LEU A 1 138 ? 43.720 31.062 1.870 1.00 18.28 135 LEU A N 1
ATOM 1035 C CA . LEU A 1 138 ? 43.953 32.479 1.876 1.00 18.33 135 LEU A CA 1
ATOM 1036 C C . LEU A 1 138 ? 45.464 32.636 1.943 1.00 18.79 135 LEU A C 1
ATOM 1037 O O . LEU A 1 138 ? 46.0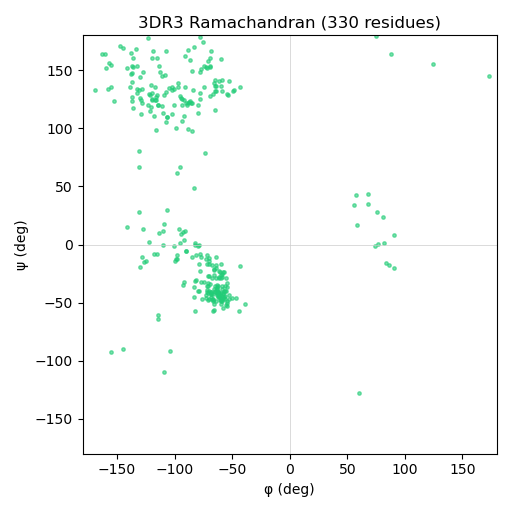66 32.588 3.015 1.00 17.58 135 LEU A O 1
ATOM 1042 N N . ALA A 1 139 ? 46.062 32.843 0.778 1.00 18.88 136 ALA A N 1
ATOM 1043 C CA . ALA A 1 139 ? 47.447 32.465 0.554 1.00 19.58 136 ALA A CA 1
ATOM 1044 C C . ALA A 1 139 ? 48.461 33.207 1.422 1.00 20.15 136 ALA A C 1
ATOM 1045 O O . ALA A 1 139 ? 49.413 32.598 1.915 1.00 21.02 136 ALA A O 1
ATOM 1047 N N . GLU A 1 140 ? 48.252 34.505 1.614 1.00 19.63 137 GLU A N 1
ATOM 1048 C CA . GLU A 1 140 ? 49.148 35.311 2.406 1.00 19.49 137 GLU A CA 1
ATOM 1049 C C . GLU A 1 140 ? 49.196 34.883 3.889 1.00 20.37 137 GLU A C 1
ATOM 1050 O O . GLU A 1 140 ? 50.139 35.231 4.591 1.00 20.39 137 GLU A O 1
ATOM 1056 N N . TRP A 1 141 ? 48.205 34.120 4.339 1.00 22.12 138 TRP A N 1
ATOM 1057 C CA . TRP A 1 141 ? 48.080 33.808 5.758 1.00 25.66 138 TRP A CA 1
ATOM 1058 C C . TRP A 1 141 ? 48.185 32.329 6.079 1.00 28.26 138 TRP A C 1
ATOM 1059 O O . TRP A 1 141 ? 48.235 31.946 7.244 1.00 28.20 138 TRP A O 1
ATOM 1070 N N . CYS A 1 142 ? 48.200 31.495 5.052 1.00 31.67 139 CYS A N 1
ATOM 1071 C CA A CYS A 1 142 ? 48.626 30.072 5.218 0.00 35.91 139 CYS A CA 1
ATOM 1072 C CA B CYS A 1 142 ? 48.230 30.053 5.266 1.00 36.41 139 CYS A CA 1
ATOM 1073 C C . CYS A 1 142 ? 49.671 29.644 5.662 1.00 37.83 139 CYS A C 1
ATOM 1074 O O . CYS A 1 142 ? 50.656 30.307 5.308 1.00 37.92 139 CYS A O 1
ATOM 1079 N N . GLY A 1 143 ? 49.790 28.584 6.452 1.00 40.37 140 GLY A N 1
ATOM 1080 C CA . GLY A 1 143 ? 51.094 28.220 6.990 1.00 42.30 140 GLY A CA 1
ATOM 1081 C C . GLY A 1 143 ? 51.540 26.960 6.311 1.00 43.29 140 GLY A C 1
ATOM 1082 O O . GLY A 1 143 ? 51.842 26.975 5.119 1.00 43.63 140 GLY A O 1
ATOM 1083 N N . ASN A 1 144 ? 51.548 25.857 7.063 1.00 44.06 141 ASN A N 1
ATOM 1084 C CA . ASN A 1 144 ? 51.967 24.595 6.499 1.00 43.80 141 ASN A CA 1
ATOM 1085 C C . ASN A 1 144 ? 50.911 23.512 6.594 1.00 44.12 141 ASN A C 1
ATOM 1086 O O . ASN A 1 144 ? 51.118 22.385 6.128 1.00 44.20 141 ASN A O 1
ATOM 1088 N N . LYS A 1 145 ? 49.743 23.849 7.131 1.00 43.53 142 LYS A N 1
ATOM 1089 C CA . LYS A 1 145 ? 48.595 23.036 6.789 1.00 43.25 142 LYS A CA 1
ATOM 1090 C C . LYS A 1 145 ? 48.448 23.108 5.242 1.00 43.43 142 LYS A C 1
ATOM 1091 O O . LYS A 1 145 ? 47.981 22.147 4.620 1.00 43.66 142 LYS A O 1
ATOM 1097 N N . LEU A 1 146 ? 48.893 24.216 4.635 1.00 42.71 143 LEU A N 1
ATOM 1098 C CA . LEU A 1 146 ? 48.855 24.341 3.175 1.00 42.71 143 LEU A CA 1
ATOM 1099 C C . LEU A 1 146 ? 50.046 23.663 2.478 1.00 42.34 143 LEU A C 1
ATOM 1100 O O . LEU A 1 146 ? 49.831 22.821 1.602 1.00 43.35 143 LEU A O 1
ATOM 1105 N N . LYS A 1 147 ? 51.276 24.074 2.832 1.00 41.54 144 LYS A N 1
ATOM 1106 C CA . LYS A 1 147 ? 52.520 23.536 2.257 1.00 40.17 144 LYS A CA 1
ATOM 1107 C C . LYS A 1 147 ? 52.496 22.012 2.125 1.00 39.78 144 LYS A C 1
ATOM 1108 O O . LYS A 1 147 ? 53.251 21.442 1.328 1.00 39.47 144 LYS A O 1
ATOM 1114 N N . GLU A 1 148 ? 51.585 21.374 2.861 1.00 39.20 145 GLU A N 1
ATOM 1115 C CA . GLU A 1 148 ? 51.473 19.919 2.876 1.00 38.95 145 GLU A CA 1
ATOM 1116 C C . GLU A 1 148 ? 50.027 19.379 2.924 1.00 37.32 145 GLU A C 1
ATOM 1117 O O . GLU A 1 148 ? 49.809 18.200 3.219 1.00 37.72 145 GLU A O 1
ATOM 1123 N N . ALA A 1 149 ? 49.033 20.219 2.644 1.00 34.67 146 ALA A N 1
ATOM 1124 C CA . ALA A 1 149 ? 47.653 19.718 2.501 1.00 32.90 146 ALA A CA 1
ATOM 1125 C C . ALA A 1 149 ? 47.461 19.052 1.144 1.00 31.63 146 ALA A C 1
ATOM 1126 O O . ALA A 1 149 ? 48.058 19.477 0.146 1.00 32.20 146 ALA A O 1
ATOM 1128 N N . ASN A 1 150 ? 46.604 18.052 1.092 1.00 29.34 147 ASN A N 1
ATOM 1129 C CA . ASN A 1 150 ? 46.161 17.560 -0.190 1.00 29.01 147 ASN A CA 1
ATOM 1130 C C . ASN A 1 150 ? 44.782 18.078 -0.645 1.00 28.05 147 ASN A C 1
ATOM 1131 O O . ASN A 1 150 ? 44.430 17.913 -1.826 1.00 26.37 147 ASN A O 1
ATOM 1136 N N . LEU A 1 151 ? 44.014 18.680 0.284 1.00 26.34 148 LEU A N 1
ATOM 1137 C CA . LEU A 1 151 ? 42.747 19.382 -0.040 1.00 25.06 148 LEU A CA 1
ATOM 1138 C C . LEU A 1 151 ? 42.863 20.848 0.403 1.00 25.01 148 LEU A C 1
ATOM 1139 O O . LEU A 1 151 ? 43.106 21.127 1.584 1.00 24.30 148 LEU A O 1
ATOM 1144 N N . ILE A 1 152 ? 42.764 21.755 -0.578 1.00 23.70 149 ILE A N 1
ATOM 1145 C CA . ILE A 1 152 ? 42.787 23.205 -0.362 1.00 23.23 149 ILE A CA 1
ATOM 1146 C C . ILE A 1 152 ? 41.398 23.775 -0.748 1.00 23.11 149 ILE A C 1
ATOM 1147 O O . ILE A 1 152 ? 40.911 23.578 -1.863 1.00 22.79 149 ILE A O 1
ATOM 1152 N N . ALA A 1 153 ? 40.731 24.410 0.213 1.00 22.37 150 ALA A N 1
ATOM 1153 C CA . ALA A 1 153 ? 39.480 25.133 -0.035 1.00 20.69 150 ALA A CA 1
ATOM 1154 C C . ALA A 1 153 ? 39.873 26.571 -0.335 1.00 19.63 150 ALA A C 1
ATOM 1155 O O . ALA A 1 153 ? 40.364 27.271 0.542 1.00 19.72 150 ALA A O 1
ATOM 1157 N N . VAL A 1 154 ? 39.706 27.007 -1.587 1.00 19.22 151 VAL A N 1
ATOM 1158 C CA . VAL A 1 154 ? 40.100 28.376 -1.974 1.00 16.77 151 VAL A CA 1
ATOM 1159 C C . VAL A 1 154 ? 38.983 29.317 -1.458 1.00 15.54 151 VAL A C 1
ATOM 1160 O O . VAL A 1 154 ? 37.821 29.049 -1.704 1.00 14.86 151 VAL A O 1
ATOM 1164 N N . PRO A 1 155 ? 39.335 30.396 -0.746 1.00 14.89 152 PRO A N 1
ATOM 1165 C CA . PRO A 1 155 ? 38.300 31.315 -0.188 1.00 15.30 152 PRO A CA 1
ATOM 1166 C C . PRO A 1 155 ? 37.423 31.930 -1.271 1.00 15.54 152 PRO A C 1
ATOM 1167 O O . PRO A 1 155 ? 37.821 31.960 -2.446 1.00 15.88 152 PRO A O 1
ATOM 1171 N N . GLY A 1 156 ? 36.241 32.415 -0.888 1.00 15.69 153 GLY A N 1
ATOM 1172 C CA . GLY A 1 156 ? 35.356 33.107 -1.844 1.00 14.40 153 GLY A CA 1
ATOM 1173 C C . GLY A 1 156 ? 36.000 34.428 -2.245 1.00 13.76 153 GLY A C 1
ATOM 1174 O O . GLY A 1 156 ? 36.968 34.870 -1.613 1.00 12.49 153 GLY A O 1
ATOM 1175 N N . CYS A 1 157 ? 35.472 35.037 -3.311 1.00 13.25 154 CYS A N 1
ATOM 1176 C CA . CYS A 1 157 ? 36.034 36.268 -3.870 1.00 13.81 154 CYS A CA 1
ATOM 1177 C C . CYS A 1 157 ? 35.905 37.444 -2.889 1.00 13.27 154 CYS A C 1
ATOM 1178 O O . CYS A 1 157 ? 36.865 38.131 -2.594 1.00 12.87 154 CYS A O 1
ATOM 1181 N N . TYR A 1 158 ? 34.711 37.679 -2.365 1.00 13.06 155 TYR A N 1
ATOM 1182 C CA . TYR A 1 158 ? 34.575 38.786 -1.417 1.00 12.84 155 TYR A CA 1
ATOM 1183 C C . TYR A 1 158 ? 35.331 38.559 -0.101 1.00 11.96 155 TYR A C 1
ATOM 1184 O O . TYR A 1 158 ? 35.946 39.499 0.447 1.00 13.21 155 TYR A O 1
ATOM 1193 N N . PRO A 1 159 ? 35.258 37.326 0.465 1.00 12.24 156 PRO A N 1
ATOM 1194 C CA . PRO A 1 159 ? 36.042 37.058 1.674 1.00 12.02 156 PRO A CA 1
ATOM 1195 C C . PRO A 1 159 ? 37.530 37.317 1.540 1.00 12.20 156 PRO A C 1
ATOM 1196 O O . PRO A 1 159 ? 38.185 37.671 2.542 1.00 12.92 156 PRO A O 1
ATOM 1200 N N . THR A 1 160 ? 38.075 37.183 0.329 1.00 11.93 157 THR A N 1
ATOM 1201 C CA . THR A 1 160 ? 39.541 37.344 0.142 1.00 11.68 157 THR A CA 1
ATOM 1202 C C . THR A 1 160 ? 39.986 38.780 0.431 1.00 12.43 157 THR A C 1
ATOM 1203 O O . THR A 1 160 ? 40.859 39.005 1.286 1.00 12.75 157 THR A O 1
ATOM 1207 N N . ALA A 1 161 ? 39.399 39.764 -0.271 1.00 11.11 158 ALA A N 1
ATOM 1208 C CA . ALA A 1 161 ? 39.739 41.174 -0.022 1.00 11.01 158 ALA A CA 1
ATOM 1209 C C . ALA A 1 161 ? 39.444 41.573 1.435 1.00 10.39 158 ALA A C 1
ATOM 1210 O O . ALA A 1 161 ? 40.229 42.298 2.056 1.00 11.50 158 ALA A O 1
ATOM 1212 N N . ALA A 1 162 ? 38.318 41.115 1.949 1.00 10.56 159 ALA A N 1
ATOM 1213 C CA . ALA A 1 162 ? 37.846 41.473 3.289 1.00 11.12 159 ALA A CA 1
ATOM 1214 C C . ALA A 1 162 ? 38.862 41.050 4.355 1.00 12.17 159 ALA A C 1
ATOM 1215 O O . ALA A 1 162 ? 39.215 41.846 5.232 1.00 10.32 159 ALA A O 1
ATOM 1217 N N . GLN A 1 163 ? 39.320 39.785 4.264 1.00 12.38 160 GLN A N 1
ATOM 1218 C CA . GLN A 1 163 ? 40.253 39.269 5.276 1.00 12.83 160 GLN A CA 1
ATOM 1219 C C . GLN A 1 163 ? 41.654 39.810 5.144 1.00 12.56 160 GLN A C 1
ATOM 1220 O O . GLN A 1 163 ? 42.343 39.997 6.155 1.00 13.19 160 GLN A O 1
ATOM 1226 N N . LEU A 1 164 ? 42.085 40.085 3.913 1.00 12.42 161 LEU A N 1
ATOM 1227 C CA . LEU A 1 164 ? 43.375 40.746 3.722 1.00 13.04 161 LEU A CA 1
ATOM 1228 C C . LEU A 1 164 ? 43.382 42.118 4.368 1.00 13.64 161 LEU A C 1
ATOM 1229 O O . LEU A 1 164 ? 44.391 42.523 4.966 1.00 14.88 161 LEU A O 1
ATOM 1234 N N . ALA A 1 165 ? 42.274 42.854 4.243 1.00 12.94 162 ALA A N 1
ATOM 1235 C CA . ALA A 1 165 ? 42.170 44.155 4.909 1.00 12.66 162 ALA A CA 1
ATOM 1236 C C . ALA A 1 165 ? 42.090 44.062 6.443 1.00 12.42 162 ALA A C 1
ATOM 1237 O O . ALA A 1 165 ? 42.780 44.812 7.155 1.00 12.28 162 ALA A O 1
ATOM 1239 N N . LEU A 1 166 ? 41.265 43.144 6.940 1.00 11.88 163 LEU A N 1
ATOM 1240 C CA . LEU A 1 166 ? 40.889 43.158 8.366 1.00 12.96 163 LEU A CA 1
ATOM 1241 C C . LEU A 1 166 ? 41.773 42.304 9.266 1.00 12.96 163 LEU A C 1
ATOM 1242 O O . LEU A 1 166 ? 42.007 42.693 10.400 1.00 12.58 163 LEU A O 1
ATOM 1247 N N . LYS A 1 167 ? 42.252 41.155 8.755 1.00 13.75 164 LYS A N 1
ATOM 1248 C CA . LYS A 1 167 ? 42.977 40.170 9.615 1.00 15.01 164 LYS A CA 1
ATOM 1249 C C . LYS A 1 167 ? 44.159 40.768 10.374 1.00 14.94 164 LYS A C 1
ATOM 1250 O O . LYS A 1 167 ? 44.213 40.657 11.589 1.00 15.68 164 LYS A O 1
ATOM 1256 N N . PRO A 1 168 ? 45.088 41.443 9.683 1.00 16.78 165 PRO A N 1
ATOM 1257 C CA . PRO A 1 168 ? 46.204 42.006 10.436 1.00 16.83 165 PRO A CA 1
ATOM 1258 C C . PRO A 1 168 ? 45.799 43.023 11.535 1.00 17.89 165 PRO A C 1
ATOM 1259 O O . PRO A 1 168 ? 46.502 43.169 12.571 1.00 15.96 165 PRO A O 1
ATOM 1263 N N . LEU A 1 169 ? 44.674 43.706 11.318 1.00 17.56 166 LEU A N 1
ATOM 1264 C CA . LEU A 1 169 ? 44.210 44.745 12.269 1.00 16.82 166 LEU A CA 1
ATOM 1265 C C . LEU A 1 169 ? 43.594 44.072 13.493 1.00 16.52 166 LEU A C 1
ATOM 1266 O O . LEU A 1 169 ? 43.887 44.450 14.628 1.00 16.91 166 LEU A O 1
ATOM 1271 N N . ILE A 1 170 ? 42.738 43.082 13.255 1.00 15.90 167 ILE A N 1
ATOM 1272 C CA . ILE A 1 170 ? 42.149 42.332 14.323 1.00 16.58 167 ILE A CA 1
ATOM 1273 C C . ILE A 1 170 ? 43.242 41.588 15.105 1.00 19.02 167 ILE A C 1
ATOM 1274 O O . ILE A 1 170 ? 43.228 41.541 16.359 1.00 19.35 167 ILE A O 1
ATOM 1279 N N . ASP A 1 171 ? 44.208 41.015 14.386 1.00 19.63 168 ASP A N 1
ATOM 1280 C CA . ASP A 1 171 ? 45.257 40.248 15.083 1.00 20.25 168 ASP A CA 1
ATOM 1281 C C . ASP A 1 171 ? 46.125 41.141 15.964 1.00 19.24 168 ASP A C 1
ATOM 1282 O O . ASP A 1 171 ? 46.666 40.692 16.953 1.00 20.91 168 ASP A O 1
ATOM 1287 N N . ALA A 1 172 ? 46.234 42.415 15.626 1.00 18.57 169 ALA A N 1
ATOM 1288 C CA . ALA A 1 172 ? 46.937 43.366 16.446 1.00 17.67 169 ALA A CA 1
ATOM 1289 C C . ALA A 1 172 ? 45.994 44.093 17.439 1.00 17.51 169 ALA A C 1
ATOM 1290 O O . ALA A 1 172 ? 46.421 45.076 18.061 1.00 16.95 169 ALA A O 1
ATOM 1292 N N . ASP A 1 173 ? 44.751 43.610 17.579 1.00 16.86 170 ASP A N 1
ATOM 1293 C CA . ASP A 1 173 ? 43.790 44.174 18.552 1.00 16.84 170 ASP A CA 1
ATOM 1294 C C . ASP A 1 173 ? 43.575 45.662 18.298 1.00 15.56 170 ASP A C 1
ATOM 1295 O O . ASP A 1 173 ? 43.503 46.450 19.233 1.00 17.09 170 ASP A O 1
ATOM 1300 N N . LEU A 1 174 ? 43.444 46.075 17.042 1.00 14.30 171 LEU A N 1
ATOM 1301 C CA . LEU A 1 174 ? 43.368 47.505 16.765 1.00 13.16 171 LEU A CA 1
ATOM 1302 C C . LEU A 1 174 ? 41.937 48.010 16.591 1.00 12.55 171 LEU A C 1
ATOM 1303 O O . LEU A 1 174 ? 41.733 49.224 16.505 1.00 10.94 171 LEU A O 1
ATOM 1308 N N . LEU A 1 175 ? 40.995 47.087 16.533 1.00 13.41 172 LEU A N 1
ATOM 1309 C CA . LEU A 1 175 ? 39.579 47.434 16.313 1.00 14.37 172 LEU A CA 1
ATOM 1310 C C . LEU A 1 175 ? 38.770 47.238 17.580 1.00 14.92 172 LEU A C 1
ATOM 1311 O O . LEU A 1 175 ? 39.032 46.309 18.362 1.00 14.08 172 LEU A O 1
ATOM 1316 N N . ASP A 1 176 ? 37.772 48.108 17.767 1.00 14.86 173 ASP A N 1
ATOM 1317 C CA . ASP A 1 176 ? 36.774 47.897 18.823 1.00 14.99 173 ASP A CA 1
ATOM 1318 C C . ASP A 1 176 ? 35.662 47.052 18.224 1.00 15.01 173 ASP A C 1
ATOM 1319 O O . ASP A 1 176 ? 34.782 47.570 17.514 1.00 15.26 173 ASP A O 1
ATOM 1324 N N . LEU A 1 177 ? 35.695 45.754 18.502 1.00 14.58 174 LEU A N 1
ATOM 1325 C CA . LEU A 1 177 ? 34.771 44.847 17.854 1.00 15.09 174 LEU A CA 1
ATOM 1326 C C . LEU A 1 177 ? 33.369 44.872 18.451 1.00 14.46 174 LEU A C 1
ATOM 1327 O O . LEU A 1 177 ? 32.485 44.175 17.972 1.00 15.10 174 LEU A O 1
ATOM 1332 N N . ASN A 1 178 ? 33.154 45.691 19.467 1.00 14.95 175 ASN A N 1
ATOM 1333 C CA . ASN A 1 178 ? 31.778 45.892 19.963 1.00 15.09 175 ASN A CA 1
ATOM 1334 C C . ASN A 1 178 ? 30.962 46.597 18.867 1.00 14.53 175 ASN A C 1
ATOM 1335 O O . ASN A 1 178 ? 29.757 46.572 18.911 1.00 14.10 175 ASN A O 1
ATOM 1340 N N . GLN A 1 179 ? 31.651 47.268 17.935 1.00 14.11 176 GLN A N 1
ATOM 1341 C CA . GLN A 1 179 ? 31.045 47.813 16.724 1.00 13.95 176 GLN A CA 1
ATOM 1342 C C . GLN A 1 179 ? 31.513 46.923 15.593 1.00 13.64 176 GLN A C 1
ATOM 1343 O O . GLN A 1 179 ? 32.709 46.898 15.260 1.00 13.75 176 GLN A O 1
ATOM 1349 N N . TRP A 1 180 ? 30.598 46.146 15.034 1.00 12.82 177 TRP A N 1
ATOM 1350 C CA . TRP A 1 180 ? 30.965 45.206 13.975 1.00 12.47 177 TRP A CA 1
ATOM 1351 C C . TRP A 1 180 ? 31.450 45.973 12.770 1.00 13.11 177 TRP A C 1
ATOM 1352 O O . TRP A 1 180 ? 30.825 46.995 12.352 1.00 13.91 177 TRP A O 1
ATOM 1363 N N . PRO A 1 181 ? 32.602 45.545 12.216 1.00 13.02 178 PRO A N 1
ATOM 1364 C CA . PRO A 1 181 ? 33.013 46.102 10.925 1.00 12.11 178 PRO A CA 1
ATOM 1365 C C . PRO A 1 181 ? 31.903 45.999 9.853 1.00 11.07 178 PRO A C 1
ATOM 1366 O O . PRO A 1 181 ? 31.192 45.000 9.766 1.00 11.12 178 PRO A O 1
ATOM 1370 N N . VAL A 1 182 ? 31.798 47.044 9.051 1.00 11.37 179 VAL A N 1
ATOM 1371 C CA . VAL A 1 182 ? 30.803 47.125 7.993 1.00 10.47 179 VAL A CA 1
ATOM 1372 C C . VAL A 1 182 ? 31.580 47.023 6.704 1.00 9.92 179 VAL A C 1
ATOM 1373 O O . VAL A 1 182 ? 32.364 47.912 6.348 1.00 10.87 179 VAL A O 1
ATOM 1377 N N . ILE A 1 183 ? 31.351 45.925 6.013 1.00 10.50 180 ILE A N 1
ATOM 1378 C CA . ILE A 1 183 ? 31.969 45.686 4.732 1.00 10.93 180 ILE A CA 1
ATOM 1379 C C . ILE A 1 183 ? 30.915 45.860 3.621 1.00 10.51 180 ILE A C 1
ATOM 1380 O O . ILE A 1 183 ? 30.013 45.040 3.506 1.00 12.06 180 ILE A O 1
ATOM 1385 N N . ASN A 1 184 ? 31.026 46.920 2.835 1.00 11.46 181 ASN A N 1
ATOM 1386 C CA . ASN A 1 184 ? 30.199 47.095 1.649 1.00 12.35 181 ASN A CA 1
ATOM 1387 C C . ASN A 1 184 ? 31.066 46.867 0.427 1.00 11.85 181 ASN A C 1
ATOM 1388 O O . ASN A 1 184 ? 32.154 47.424 0.321 1.00 13.65 181 ASN A O 1
ATOM 1393 N N . ALA A 1 185 ? 30.593 46.047 -0.489 1.00 11.33 182 ALA A N 1
ATOM 1394 C CA . ALA A 1 185 ? 31.419 45.661 -1.618 1.00 10.79 182 ALA A CA 1
ATOM 1395 C C . ALA A 1 185 ? 30.569 45.704 -2.872 1.00 9.84 182 ALA A C 1
ATOM 1396 O O . ALA A 1 185 ? 29.365 45.383 -2.837 1.00 9.42 182 ALA A O 1
ATOM 1398 N N . THR A 1 186 ? 31.211 46.041 -3.980 1.00 10.56 183 THR A N 1
ATOM 1399 C CA . THR A 1 186 ? 30.573 45.961 -5.292 1.00 11.12 183 THR A CA 1
ATOM 1400 C C . THR A 1 186 ? 31.419 45.046 -6.169 1.00 10.83 183 THR A C 1
ATOM 1401 O O . THR A 1 186 ? 32.628 45.251 -6.295 1.00 10.51 183 THR A O 1
ATOM 1405 N N . SER A 1 187 ? 30.759 44.071 -6.804 1.00 10.86 184 SER A N 1
ATOM 1406 C CA . SER A 1 187 ? 31.373 43.140 -7.725 1.00 10.89 184 SER A CA 1
ATOM 1407 C C . SER A 1 187 ? 30.867 43.365 -9.152 1.00 10.94 184 SER A C 1
ATOM 1408 O O . SER A 1 187 ? 29.670 43.711 -9.374 1.00 11.00 184 SER A O 1
ATOM 1411 N N . GLY A 1 188 ? 31.740 43.085 -10.106 1.00 9.61 185 GLY A N 1
ATOM 1412 C CA . GLY A 1 188 ? 31.339 42.915 -11.487 1.00 10.48 185 GLY A CA 1
ATOM 1413 C C . GLY A 1 188 ? 30.526 41.635 -11.689 1.00 10.28 185 GLY A C 1
ATOM 1414 O O . GLY A 1 188 ? 30.546 40.723 -10.842 1.00 10.82 185 GLY A O 1
ATOM 1415 N N . VAL A 1 189 ? 29.777 41.596 -12.795 1.00 9.94 186 VAL A N 1
ATOM 1416 C CA . VAL A 1 189 ? 28.744 40.598 -12.988 1.00 9.24 186 VAL A CA 1
ATOM 1417 C C . VAL A 1 189 ? 29.326 39.186 -13.248 1.00 10.41 186 VAL A C 1
ATOM 1418 O O . VAL A 1 189 ? 28.616 38.217 -13.069 1.00 11.85 186 VAL A O 1
ATOM 1422 N N . SER A 1 190 ? 30.604 39.064 -13.604 1.00 10.18 187 SER A N 1
ATOM 1423 C CA . SER A 1 190 ? 31.220 37.704 -13.776 1.00 11.73 187 SER A CA 1
ATOM 1424 C C . SER A 1 190 ? 31.131 36.889 -12.499 1.00 12.37 187 SER A C 1
ATOM 1425 O O . SER A 1 190 ? 31.175 35.675 -12.558 1.00 13.13 187 SER A O 1
ATOM 1428 N N . GLY A 1 191 ? 31.040 37.560 -11.350 1.00 13.31 188 GLY A N 1
ATOM 1429 C CA . GLY A 1 191 ? 30.910 36.883 -10.051 1.00 14.94 188 GLY A CA 1
ATOM 1430 C C . GLY A 1 191 ? 29.621 36.092 -9.942 1.00 16.80 188 GLY A C 1
ATOM 1431 O O . GLY A 1 191 ? 29.520 35.140 -9.139 1.00 17.62 188 GLY A O 1
ATOM 1432 N N . ALA A 1 192 ? 28.641 36.432 -10.775 1.00 16.07 189 ALA A N 1
ATOM 1433 C CA . ALA A 1 192 ? 27.403 35.634 -10.819 1.00 16.58 189 ALA A CA 1
ATOM 1434 C C . ALA A 1 192 ? 27.545 34.324 -11.581 1.00 17.21 189 ALA A C 1
ATOM 1435 O O . ALA A 1 192 ? 26.662 33.490 -11.519 1.00 17.63 189 ALA A O 1
ATOM 1437 N N . GLY A 1 193 ? 28.655 34.124 -12.302 1.00 17.25 190 GLY A N 1
ATOM 1438 C CA . GLY A 1 193 ? 28.810 32.889 -13.093 1.00 16.80 190 GLY A CA 1
ATOM 1439 C C . GLY A 1 193 ? 28.235 32.990 -14.492 1.00 17.29 190 GLY A C 1
ATOM 1440 O O . GLY A 1 193 ? 27.447 33.920 -14.804 1.00 16.05 190 GLY A O 1
ATOM 1441 N N . ARG A 1 194 ? 28.648 32.047 -15.339 1.00 17.54 191 ARG A N 1
ATOM 1442 C CA . ARG A 1 194 ? 28.252 32.016 -16.722 1.00 19.15 191 ARG A CA 1
ATOM 1443 C C . ARG A 1 194 ? 26.924 31.289 -16.713 1.00 21.17 191 ARG A C 1
ATOM 1444 O O . ARG A 1 194 ? 26.808 30.159 -16.233 1.00 22.63 191 ARG A O 1
ATOM 1452 N N . LYS A 1 195 ? 25.898 31.933 -17.199 1.00 23.09 192 LYS A N 1
ATOM 1453 C CA . LYS A 1 195 ? 24.549 31.358 -17.031 1.00 25.72 192 LYS A CA 1
ATOM 1454 C C . LYS A 1 195 ? 23.584 32.364 -17.529 1.00 25.72 192 LYS A C 1
ATOM 1455 O O . LYS A 1 195 ? 23.783 33.577 -17.386 1.00 28.25 192 LYS A O 1
ATOM 1461 N N . ALA A 1 196 ? 22.524 31.874 -18.114 1.00 25.50 193 ALA A N 1
ATOM 1462 C CA . ALA A 1 196 ? 21.495 32.730 -18.576 1.00 24.76 193 ALA A CA 1
ATOM 1463 C C . ALA A 1 196 ? 20.496 32.803 -17.435 1.00 24.15 193 ALA A C 1
ATOM 1464 O O . ALA A 1 196 ? 19.797 31.830 -17.164 1.00 24.29 193 ALA A O 1
ATOM 1466 N N . ALA A 1 197 ? 20.449 33.931 -16.726 1.00 22.64 194 ALA A N 1
ATOM 1467 C CA . ALA A 1 197 ? 19.336 34.185 -15.804 1.00 20.34 194 ALA A CA 1
ATOM 1468 C C . ALA A 1 197 ? 18.867 35.634 -15.967 1.00 19.95 194 ALA A C 1
ATOM 1469 O O . ALA A 1 197 ? 19.595 36.478 -16.508 1.00 18.60 194 ALA A O 1
ATOM 1471 N N . ILE A 1 198 ? 17.650 35.936 -15.522 1.00 19.50 195 ILE A N 1
ATOM 1472 C CA . ILE A 1 198 ? 17.177 37.334 -15.573 1.00 18.88 195 ILE A CA 1
ATOM 1473 C C . ILE A 1 198 ? 18.113 38.294 -14.785 1.00 17.37 195 ILE A C 1
ATOM 1474 O O . ILE A 1 198 ? 18.497 39.340 -15.305 1.00 16.17 195 ILE A O 1
ATOM 1479 N N . SER A 1 199 ? 18.513 37.902 -13.577 1.00 16.47 196 SER A N 1
ATOM 1480 C CA . SER A 1 199 ? 19.275 38.789 -12.690 1.00 17.25 196 SER A CA 1
ATOM 1481 C C . SER A 1 199 ? 20.641 39.271 -13.212 1.00 16.65 196 SER A C 1
ATOM 1482 O O . SER A 1 199 ? 21.122 40.344 -12.810 1.00 17.44 196 SER A O 1
ATOM 1485 N N . ASN A 1 200 ? 21.292 38.470 -14.064 1.00 16.48 197 ASN A N 1
ATOM 1486 C CA . ASN A 1 200 ? 22.586 38.853 -14.647 1.00 15.44 197 ASN A CA 1
ATOM 1487 C C . ASN A 1 200 ? 22.423 39.139 -16.143 1.00 15.51 197 ASN A C 1
ATOM 1488 O O . ASN A 1 200 ? 23.409 39.292 -16.849 1.00 14.42 197 ASN A O 1
ATOM 1493 N N . SER A 1 201 ? 21.169 39.238 -16.613 1.00 14.58 198 SER A N 1
ATOM 1494 C CA . SER A 1 201 ? 20.910 39.693 -17.975 1.00 14.62 198 SER A CA 1
ATOM 1495 C C . SER A 1 201 ? 21.371 41.151 -18.122 1.00 14.03 198 SER A C 1
ATOM 1496 O O . SER A 1 201 ? 21.204 41.950 -17.197 1.00 13.58 198 SER A O 1
ATOM 1499 N N . PHE A 1 202 ? 21.952 41.510 -19.272 1.00 12.90 199 PHE A N 1
ATOM 1500 C CA . PHE A 1 202 ? 22.514 42.850 -19.421 1.00 11.55 199 PHE A CA 1
ATOM 1501 C C . PHE A 1 202 ? 21.653 44.013 -18.884 1.00 12.46 199 PHE A C 1
ATOM 1502 O O . PHE A 1 202 ? 22.115 44.812 -18.075 1.00 10.19 199 PHE A O 1
ATOM 1510 N N . CYS A 1 203 ? 20.419 44.130 -19.377 1.00 12.26 200 CYS A N 1
ATOM 1511 C CA . CYS A 1 203 ? 19.578 45.297 -19.037 1.00 12.46 200 CYS A CA 1
ATOM 1512 C C . CYS A 1 203 ? 19.079 45.275 -17.600 1.00 12.14 200 CYS A C 1
ATOM 1513 O O . CYS A 1 203 ? 18.543 46.291 -17.122 1.00 12.84 200 CYS A O 1
ATOM 1516 N N . GLU A 1 204 ? 19.290 44.157 -16.900 1.00 11.73 201 GLU A N 1
ATOM 1517 C CA . GLU A 1 204 ? 18.837 44.027 -15.501 1.00 11.81 201 GLU A CA 1
ATOM 1518 C C . GLU A 1 204 ? 19.867 44.477 -14.485 1.00 12.09 201 GLU A C 1
ATOM 1519 O O . GLU A 1 204 ? 19.589 44.568 -13.264 1.00 11.50 201 GLU A O 1
ATOM 1525 N N . VAL A 1 205 ? 21.056 44.815 -14.977 1.00 11.50 202 VAL A N 1
ATOM 1526 C CA . VAL A 1 205 ? 22.141 45.200 -14.074 1.00 10.94 202 VAL A CA 1
ATOM 1527 C C . VAL A 1 205 ? 22.307 46.709 -14.047 1.00 11.01 202 VAL A C 1
ATOM 1528 O O . VAL A 1 205 ? 22.343 47.346 -15.098 1.00 11.09 202 VAL A O 1
ATOM 1532 N N . SER A 1 206 ? 22.413 47.301 -12.861 1.00 11.21 203 SER A N 1
ATOM 1533 C CA . SER A 1 206 ? 22.752 48.739 -12.770 1.00 11.62 203 SER A CA 1
ATOM 1534 C C . SER A 1 206 ? 23.624 48.866 -11.525 1.00 11.56 203 SER A C 1
ATOM 1535 O 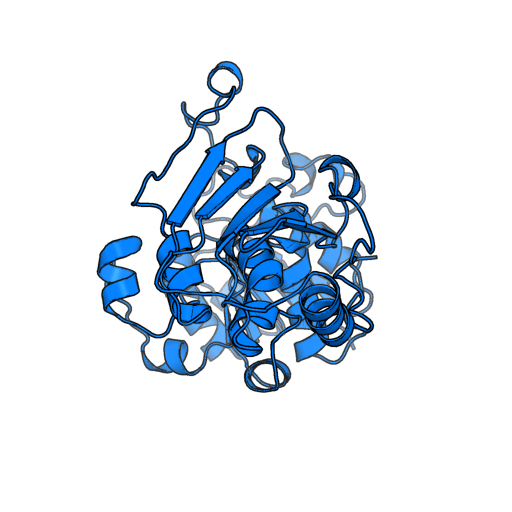O . SER A 1 206 ? 24.857 48.729 -11.593 1.00 12.59 203 SER A O 1
ATOM 1538 N N . LEU A 1 207 ? 22.968 49.097 -10.387 1.00 11.60 204 LEU A N 1
ATOM 1539 C CA . LEU A 1 207 ? 23.595 48.994 -9.048 1.00 11.18 204 LEU A CA 1
ATOM 1540 C C . LEU A 1 207 ? 22.514 48.638 -8.027 1.00 10.82 204 LEU A C 1
ATOM 1541 O O . LEU A 1 207 ? 21.466 49.346 -7.905 1.00 9.89 204 LEU A O 1
ATOM 1546 N N . GLN A 1 208 ? 22.732 47.534 -7.311 1.00 10.83 205 GLN A N 1
ATOM 1547 C CA . GLN A 1 208 ? 21.767 47.086 -6.311 1.00 9.87 205 GLN A CA 1
ATOM 1548 C C . GLN A 1 208 ? 22.463 46.227 -5.243 1.00 10.99 205 GLN A C 1
ATOM 1549 O O . GLN A 1 208 ? 23.274 45.366 -5.606 1.00 11.75 205 GLN A O 1
ATOM 1555 N N . PRO A 1 209 ? 22.166 46.437 -3.941 1.00 11.63 206 PRO A N 1
ATOM 1556 C CA . PRO A 1 209 ? 22.638 45.457 -2.947 1.00 12.16 206 PRO A CA 1
ATOM 1557 C C . PRO A 1 209 ? 21.899 44.132 -3.099 1.00 12.86 206 PRO A C 1
ATOM 1558 O O . PRO A 1 209 ? 20.759 44.118 -3.574 1.00 12.91 206 PRO A O 1
ATOM 1562 N N . TYR A 1 210 ? 22.525 43.026 -2.689 1.00 13.10 207 TYR A N 1
ATOM 1563 C CA . TYR A 1 210 ? 21.836 41.729 -2.701 1.00 13.21 207 TYR A CA 1
ATOM 1564 C C . TYR A 1 210 ? 22.331 40.862 -1.545 1.00 13.56 207 TYR A C 1
ATOM 1565 O O . TYR A 1 210 ? 23.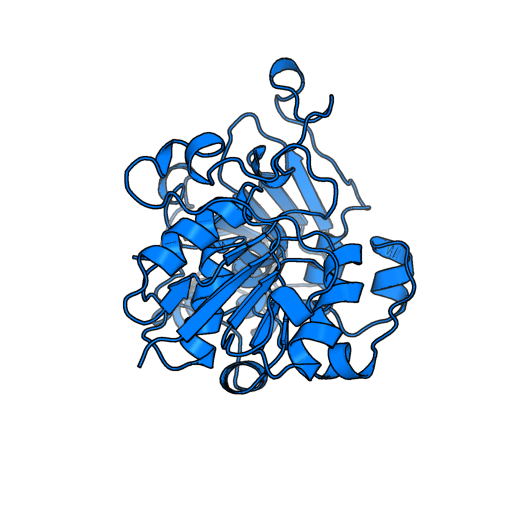283 41.233 -0.860 1.00 12.89 207 TYR A O 1
ATOM 1574 N N . GLY A 1 211 ? 21.668 39.737 -1.302 1.00 13.42 208 GLY A N 1
ATOM 1575 C CA . GLY A 1 211 ? 22.079 38.864 -0.196 1.00 14.02 208 GLY A CA 1
ATOM 1576 C C . GLY A 1 211 ? 22.111 39.631 1.130 1.00 13.89 208 GLY A C 1
ATOM 1577 O O . GLY A 1 211 ? 22.937 39.362 1.990 1.00 13.76 208 GLY A O 1
ATOM 1578 N N . VAL A 1 212 ? 21.208 40.591 1.287 1.00 13.04 209 VAL A N 1
ATOM 1579 C CA . VAL A 1 212 ? 21.220 41.463 2.482 1.00 13.64 209 VAL A CA 1
ATOM 1580 C C . VAL A 1 212 ? 20.933 40.644 3.751 1.00 14.33 209 VAL A C 1
ATOM 1581 O O . VAL A 1 212 ? 19.866 40.052 3.865 1.00 13.18 209 VAL A O 1
ATOM 1585 N N . PHE A 1 213 ? 21.925 40.583 4.650 1.00 14.64 210 PHE A N 1
ATOM 1586 C CA . PHE A 1 213 ? 21.877 39.713 5.831 1.00 15.81 210 PHE A CA 1
ATOM 1587 C C . PHE A 1 213 ? 21.709 38.223 5.495 1.00 16.74 210 PHE A C 1
ATOM 1588 O O . PHE A 1 213 ? 21.326 37.456 6.377 1.00 17.90 210 PHE A O 1
ATOM 1596 N N . THR A 1 214 ? 21.965 37.799 4.253 1.00 16.90 211 THR A N 1
ATOM 1597 C CA . THR A 1 214 ? 21.826 36.372 3.904 1.00 16.38 211 THR A CA 1
ATOM 1598 C C . THR A 1 214 ? 23.047 35.754 3.165 1.00 16.84 211 THR A C 1
ATOM 1599 O O . THR A 1 214 ? 23.202 34.523 3.096 1.00 16.25 211 THR A O 1
ATOM 1603 N N . HIS A 1 215 ? 23.899 36.588 2.581 1.00 15.88 212 HIS A N 1
ATOM 1604 C CA . HIS A 1 215 ? 24.945 36.048 1.719 1.00 15.51 212 HIS A CA 1
ATOM 1605 C C . HIS A 1 215 ? 25.881 35.058 2.464 1.00 15.12 212 HIS A C 1
ATOM 1606 O O . HIS A 1 215 ? 26.364 35.368 3.561 1.00 13.79 212 HIS A O 1
ATOM 1613 N N . ARG A 1 216 ? 26.138 33.892 1.857 1.00 14.48 213 ARG A N 1
ATOM 1614 C CA . ARG A 1 216 ? 27.018 32.821 2.445 1.00 15.93 213 ARG A CA 1
ATOM 1615 C C . ARG A 1 216 ? 28.464 33.253 2.716 1.00 15.72 213 ARG A C 1
ATOM 1616 O O . ARG A 1 216 ? 29.221 32.572 3.459 1.00 15.51 213 ARG A O 1
ATOM 1624 N N . HIS A 1 217 ? 28.882 34.364 2.120 1.00 15.71 214 HIS A N 1
ATOM 1625 C CA . HIS A 1 217 ? 30.243 34.846 2.384 1.00 14.92 214 HIS A CA 1
ATOM 1626 C C . HIS A 1 217 ? 30.352 35.555 3.729 1.00 14.54 214 HIS A C 1
ATOM 1627 O O . HIS A 1 217 ? 31.449 35.679 4.287 1.00 15.14 214 HIS A O 1
ATOM 1634 N N . GLN A 1 218 ? 29.242 36.059 4.244 1.00 14.15 215 GLN A N 1
ATOM 1635 C CA . GLN A 1 218 ? 29.308 36.721 5.555 1.00 13.56 215 GLN A CA 1
ATOM 1636 C C . GLN A 1 218 ? 29.846 35.797 6.675 1.00 13.76 215 GLN A C 1
ATOM 1637 O O . GLN A 1 218 ? 30.775 36.195 7.379 1.00 12.52 215 GLN A O 1
ATOM 1643 N N . PRO A 1 219 ? 29.228 34.609 6.873 1.00 14.61 216 PRO A N 1
ATOM 1644 C CA . PRO A 1 219 ? 29.761 33.750 7.969 1.00 15.95 216 PRO A CA 1
ATOM 1645 C C . PRO A 1 219 ? 31.161 33.177 7.726 1.00 16.03 216 PRO A C 1
ATOM 1646 O O . PRO A 1 219 ? 31.868 32.915 8.676 1.00 16.36 216 PRO A O 1
ATOM 1650 N N . GLU A 1 220 ? 31.537 32.968 6.470 1.00 16.10 217 GLU A N 1
ATOM 1651 C CA . GLU A 1 220 ? 32.889 32.583 6.137 1.00 15.04 217 GLU A CA 1
ATOM 1652 C C . GLU A 1 220 ? 33.855 33.673 6.623 1.00 15.13 217 GLU A C 1
ATOM 1653 O O . GLU A 1 220 ? 34.836 33.392 7.309 1.00 15.31 217 GLU A O 1
ATOM 1659 N N . ILE A 1 221 ? 33.581 34.933 6.270 1.00 14.30 218 ILE A N 1
ATOM 1660 C CA . ILE A 1 221 ? 34.420 36.044 6.754 1.00 13.90 218 ILE A CA 1
ATOM 1661 C C . ILE A 1 221 ? 34.415 36.109 8.301 1.00 15.12 218 ILE A C 1
ATOM 1662 O O . ILE A 1 221 ? 35.480 36.254 8.917 1.00 15.49 218 ILE A O 1
ATOM 1667 N N . ALA A 1 222 ? 33.232 36.010 8.924 1.00 15.04 219 ALA A N 1
ATOM 1668 C CA . ALA A 1 222 ? 33.135 36.146 10.390 1.00 15.62 219 ALA A CA 1
ATOM 1669 C C . ALA A 1 222 ? 33.842 34.991 11.118 1.00 15.82 219 ALA A C 1
ATOM 1670 O O . ALA A 1 222 ? 34.599 35.234 12.024 1.00 16.15 219 ALA A O 1
ATOM 1672 N N . THR A 1 223 ? 33.572 33.752 10.718 1.00 17.59 220 THR A N 1
ATOM 1673 C CA . THR A 1 223 ? 34.246 32.561 11.323 1.00 19.07 220 THR A CA 1
ATOM 1674 C C . THR A 1 223 ? 35.769 32.666 11.241 1.00 18.40 220 THR A C 1
ATOM 1675 O O . THR A 1 223 ? 36.455 32.488 12.254 1.00 17.90 220 THR A O 1
ATOM 1679 N N . HIS A 1 224 ? 36.296 32.924 10.035 1.00 17.49 221 HIS A N 1
ATOM 1680 C CA . HIS A 1 224 ? 37.740 32.952 9.846 1.00 17.71 221 HIS A CA 1
ATOM 1681 C C . HIS A 1 224 ? 38.405 34.133 10.512 1.00 18.19 221 HIS A C 1
ATOM 1682 O O . HIS A 1 224 ? 39.531 34.019 10.989 1.00 19.47 221 HIS A O 1
ATOM 1689 N N . LEU A 1 225 ? 37.732 35.287 10.568 1.00 17.35 222 LEU A N 1
ATOM 1690 C CA . LEU A 1 225 ? 38.315 36.410 11.306 1.00 15.43 222 LEU A CA 1
ATOM 1691 C C . LEU A 1 225 ? 38.136 36.287 12.826 1.00 15.28 222 LEU A C 1
ATOM 1692 O O . LEU A 1 225 ? 38.825 36.971 13.570 1.00 15.37 222 LEU A O 1
ATOM 1697 N N . GLY A 1 226 ? 37.219 35.431 13.263 1.00 15.22 223 GLY A N 1
ATOM 1698 C CA . GLY A 1 226 ? 36.879 35.331 14.678 1.00 16.31 223 GLY A CA 1
ATOM 1699 C C . GLY A 1 226 ? 36.161 36.597 15.162 1.00 16.20 223 GLY A C 1
ATOM 1700 O O . GLY A 1 226 ? 36.386 37.038 16.279 1.00 16.16 223 GLY A O 1
ATOM 1701 N N . ALA A 1 227 ? 35.331 37.210 14.299 1.00 16.45 224 ALA A N 1
ATOM 1702 C CA . ALA A 1 227 ? 34.642 38.477 14.655 1.00 16.06 224 ALA A CA 1
ATOM 1703 C C . ALA A 1 227 ? 33.404 38.661 13.806 1.00 15.99 224 ALA A C 1
ATOM 1704 O O . ALA A 1 227 ? 33.457 38.445 12.596 1.00 15.98 224 ALA A O 1
ATOM 1706 N N . ASP A 1 228 ? 32.288 39.034 14.442 1.00 15.18 225 ASP A N 1
ATOM 1707 C CA . ASP A 1 228 ? 31.048 39.369 13.728 1.00 15.44 225 ASP A CA 1
ATOM 1708 C C . ASP A 1 228 ? 31.242 40.602 12.869 1.00 14.54 225 ASP A C 1
ATOM 1709 O O . ASP A 1 228 ? 31.842 41.591 13.308 1.00 14.25 225 ASP A O 1
ATOM 1714 N N . VAL A 1 229 ? 30.722 40.525 11.640 1.00 14.58 226 VAL A N 1
ATOM 1715 C CA . VAL A 1 229 ? 30.820 41.624 10.689 1.00 13.63 226 VAL A CA 1
ATOM 1716 C C . VAL A 1 229 ? 29.487 41.825 9.968 1.00 12.83 226 VAL A C 1
ATOM 1717 O O . VAL A 1 229 ? 28.688 40.906 9.817 1.00 13.52 226 VAL A O 1
ATOM 1721 N N . ILE A 1 230 ? 29.257 43.048 9.508 1.00 12.67 227 ILE A N 1
ATOM 1722 C CA . ILE A 1 230 ? 28.222 43.253 8.463 1.00 12.21 227 ILE A CA 1
ATOM 1723 C C . ILE A 1 230 ? 28.906 43.131 7.121 1.00 11.30 227 ILE A C 1
ATOM 1724 O O . ILE A 1 230 ? 29.992 43.700 6.897 1.00 12.28 227 ILE A O 1
ATOM 1729 N N . PHE A 1 231 ? 28.264 42.407 6.232 1.00 11.36 228 PHE A N 1
ATOM 1730 C CA . PHE A 1 231 ? 28.774 42.211 4.883 1.00 11.26 228 PHE A CA 1
ATOM 1731 C C . PHE A 1 231 ? 27.609 42.385 3.918 1.00 10.94 228 PHE A C 1
ATOM 1732 O O . PHE A 1 231 ? 26.675 41.600 3.937 1.00 10.57 228 PHE A O 1
ATOM 1740 N N . THR A 1 232 ? 27.691 43.389 3.052 1.00 11.09 229 THR A N 1
ATOM 1741 C CA . THR A 1 232 ? 26.620 43.607 2.057 1.00 10.57 229 THR A CA 1
ATOM 1742 C C . THR A 1 232 ? 27.239 43.738 0.673 1.00 10.43 229 THR A C 1
ATOM 1743 O O . THR A 1 232 ? 27.945 44.699 0.425 1.00 9.84 229 THR A O 1
ATOM 1747 N N . PRO A 1 233 ? 26.990 42.755 -0.216 1.00 10.38 230 PRO A N 1
ATOM 1748 C CA . PRO A 1 233 ? 27.494 42.843 -1.574 1.00 10.87 230 PRO A CA 1
ATOM 1749 C C . PRO A 1 233 ? 26.500 43.626 -2.500 1.00 11.68 230 PRO A C 1
ATOM 1750 O O . PRO A 1 233 ? 25.298 43.761 -2.164 1.00 10.71 230 PRO A O 1
ATOM 1754 N N . HIS A 1 234 ? 27.020 44.149 -3.618 1.00 11.29 231 HIS A N 1
ATOM 1755 C CA . HIS A 1 234 ? 26.246 44.920 -4.598 1.00 11.33 231 HIS A CA 1
ATOM 1756 C C . HIS A 1 234 ? 26.685 44.447 -5.963 1.00 11.23 231 HIS A C 1
ATOM 1757 O O . HIS A 1 234 ? 27.881 44.201 -6.183 1.00 11.26 231 HIS A O 1
ATOM 1764 N N . LEU A 1 235 ? 25.739 44.311 -6.875 1.00 9.90 232 LEU A N 1
ATOM 1765 C CA . LEU A 1 235 ? 26.065 43.960 -8.238 1.00 10.90 232 LEU A CA 1
ATOM 1766 C C . LEU A 1 235 ? 26.205 45.244 -9.061 1.00 11.26 232 LEU A C 1
ATOM 1767 O O . LEU A 1 235 ? 25.226 46.009 -9.154 1.00 11.56 232 LEU A O 1
ATOM 1772 N N . GLY A 1 236 ? 27.379 45.500 -9.661 1.00 10.84 233 GLY A N 1
ATOM 1773 C CA . GLY A 1 236 ? 27.602 46.763 -10.402 1.00 11.19 233 GLY A CA 1
ATOM 1774 C C . GLY A 1 236 ? 27.629 46.514 -11.906 1.00 12.63 233 GLY A C 1
ATOM 1775 O O . GLY A 1 236 ? 27.766 45.375 -12.349 1.00 12.37 233 GLY A O 1
ATOM 1776 N N . ASN A 1 237 ? 27.550 47.557 -12.724 1.00 12.74 234 ASN A N 1
ATOM 1777 C CA . ASN A 1 237 ? 27.362 47.312 -14.157 1.00 13.85 234 ASN A CA 1
ATOM 1778 C C . ASN A 1 237 ? 28.721 47.327 -14.862 1.00 12.76 234 ASN A C 1
ATOM 1779 O O . ASN A 1 237 ? 29.035 48.217 -15.645 1.00 12.04 234 ASN A O 1
ATOM 1784 N N . PHE A 1 238 ? 29.531 46.328 -14.533 1.00 12.07 235 PHE A N 1
ATOM 1785 C CA . PHE A 1 238 ? 30.829 46.101 -15.172 1.00 11.43 235 PHE A CA 1
ATOM 1786 C C . PHE A 1 238 ? 31.121 44.601 -14.995 1.00 10.93 235 PHE A C 1
ATOM 1787 O O . PHE A 1 238 ? 30.557 43.942 -14.114 1.00 10.34 235 PHE A O 1
ATOM 1795 N N . PRO A 1 239 ? 31.928 44.036 -15.889 1.00 11.18 236 PRO A N 1
ATOM 1796 C CA . PRO A 1 239 ? 32.140 42.579 -15.845 1.00 11.87 236 PRO A CA 1
ATOM 1797 C C . PRO A 1 239 ? 33.100 42.049 -14.753 1.00 11.36 236 PRO A C 1
ATOM 1798 O O . PRO A 1 239 ? 32.878 40.967 -14.226 1.00 10.23 236 PRO A O 1
ATOM 1802 N N . ARG A 1 240 ? 34.117 42.838 -14.400 1.00 11.63 237 ARG A N 1
ATOM 1803 C CA . ARG A 1 240 ? 35.204 42.321 -13.589 1.00 11.76 237 ARG A CA 1
ATOM 1804 C C . ARG A 1 240 ? 35.667 43.288 -12.499 1.00 11.65 237 ARG A C 1
ATOM 1805 O O . ARG A 1 240 ? 35.847 44.487 -12.751 1.00 11.57 237 ARG A O 1
ATOM 1813 N N . GLY A 1 241 ? 35.862 42.745 -11.301 1.00 11.24 238 GLY A N 1
ATOM 1814 C CA . GLY A 1 241 ? 36.530 43.456 -10.226 1.00 10.29 238 GLY A CA 1
ATOM 1815 C C . GLY A 1 241 ? 35.612 43.485 -9.019 1.00 11.48 238 GLY A C 1
ATOM 1816 O O . GLY A 1 241 ? 34.393 43.390 -9.178 1.00 10.76 238 GLY A O 1
ATOM 1817 N N . ILE A 1 242 ? 36.210 43.619 -7.831 1.00 10.92 239 ILE A N 1
ATOM 1818 C CA . ILE A 1 242 ? 35.525 43.866 -6.573 1.00 10.71 239 ILE A CA 1
ATOM 1819 C C . ILE A 1 242 ? 36.237 45.021 -5.894 1.00 11.58 239 ILE A C 1
ATOM 1820 O O . ILE A 1 242 ? 37.485 45.054 -5.813 1.00 10.24 239 ILE A O 1
ATOM 1825 N N . LEU A 1 243 ? 35.459 45.991 -5.406 1.00 11.74 240 LEU A N 1
ATOM 1826 C CA . LEU A 1 243 ? 36.010 47.012 -4.527 1.00 10.66 240 LEU A CA 1
ATOM 1827 C C . LEU A 1 243 ? 35.242 46.878 -3.212 1.00 10.90 240 LEU A C 1
ATOM 1828 O O . LEU A 1 243 ? 34.021 46.789 -3.239 1.00 9.21 240 LEU A O 1
ATOM 1833 N N . GLU A 1 244 ? 35.968 46.810 -2.085 1.00 10.41 241 GLU A N 1
ATOM 1834 C CA . GLU A 1 244 ? 35.366 46.754 -0.760 1.00 10.65 241 GLU A CA 1
ATOM 1835 C C . GLU A 1 244 ? 35.720 47.990 0.017 1.00 11.67 241 GLU A C 1
ATOM 1836 O O . GLU A 1 244 ? 36.907 48.400 0.086 1.00 12.11 241 GLU A O 1
ATOM 1842 N N . THR A 1 245 ? 34.695 48.631 0.572 1.00 11.59 242 THR A N 1
ATOM 1843 C CA . THR A 1 245 ? 34.927 49.757 1.468 1.00 12.34 242 THR A CA 1
ATOM 1844 C C . THR A 1 245 ? 34.534 49.340 2.887 1.00 12.22 242 THR A C 1
ATOM 1845 O O . THR A 1 245 ? 33.367 49.002 3.144 1.00 11.55 242 THR A O 1
ATOM 1849 N N . ILE A 1 246 ? 35.501 49.373 3.809 1.00 12.01 243 ILE A N 1
ATOM 1850 C CA . ILE A 1 246 ? 35.307 48.678 5.104 1.00 12.34 243 ILE A CA 1
ATOM 1851 C C . ILE A 1 246 ? 35.474 49.675 6.235 1.00 11.80 243 ILE A C 1
ATOM 1852 O O . ILE A 1 246 ? 36.505 50.291 6.358 1.00 12.34 243 ILE A O 1
ATOM 1857 N N . THR A 1 247 ? 34.428 49.846 7.030 1.00 11.78 244 THR A N 1
ATOM 1858 C CA . THR A 1 247 ? 34.395 50.921 8.016 1.00 11.84 244 THR A CA 1
ATOM 1859 C C . THR A 1 247 ? 34.346 50.287 9.396 1.00 11.52 244 THR A C 1
ATOM 1860 O O . THR A 1 247 ? 33.471 49.462 9.668 1.00 12.06 244 THR A O 1
ATOM 1864 N N . CYS A 1 248 ? 35.286 50.703 10.249 1.00 10.64 245 CYS A N 1
ATOM 1865 C CA . CYS A 1 248 ? 35.467 50.156 11.578 1.00 11.09 245 CYS A CA 1
ATOM 1866 C C . CYS A 1 248 ? 35.614 51.258 12.625 1.00 11.43 245 CYS A C 1
ATOM 1867 O O . CYS A 1 248 ? 36.071 52.383 12.324 1.00 11.18 245 CYS A O 1
ATOM 1870 N N . ARG A 1 249 ? 35.240 50.919 13.865 1.00 12.35 246 ARG A N 1
ATOM 1871 C CA . ARG A 1 249 ? 35.634 51.769 14.989 1.00 12.86 246 ARG A CA 1
ATOM 1872 C C . ARG A 1 249 ? 36.946 51.192 15.537 1.00 12.09 246 ARG A C 1
ATOM 1873 O O . ARG A 1 249 ? 37.027 50.012 15.831 1.00 12.25 246 ARG A O 1
ATOM 1881 N N . LEU A 1 250 ? 37.967 52.020 15.614 1.00 13.29 247 LEU A N 1
ATOM 1882 C CA . LEU A 1 250 ? 39.256 51.593 16.183 1.00 13.86 247 LEU A CA 1
ATOM 1883 C C . LEU A 1 250 ? 39.135 51.454 17.678 1.00 14.37 247 LEU A C 1
ATOM 1884 O O . LEU A 1 250 ? 38.377 52.205 18.328 1.00 13.25 247 LEU A O 1
ATOM 1889 N N . LYS A 1 251 ? 39.967 50.588 18.248 1.00 14.14 248 LYS A N 1
ATOM 1890 C CA . LYS A 1 251 ? 40.140 50.593 19.689 1.00 14.50 248 LYS A CA 1
ATOM 1891 C C . LYS A 1 251 ? 40.622 51.974 20.071 1.00 15.11 248 LYS A C 1
ATOM 1892 O O . LYS A 1 251 ? 41.374 52.646 19.340 1.00 15.25 248 LYS A O 1
ATOM 1898 N N . SER A 1 252 ? 40.129 52.450 21.203 1.00 15.94 249 SER A N 1
ATOM 1899 C CA . SER A 1 252 ? 40.524 53.739 21.741 1.00 16.22 249 SER A CA 1
ATOM 1900 C C . SER A 1 252 ? 42.066 53.937 21.771 1.00 16.76 249 SER A C 1
ATOM 1901 O O . SER A 1 252 ? 42.778 53.049 22.220 1.00 16.35 249 SER A O 1
ATOM 1904 N N . GLY A 1 253 ? 42.550 55.088 21.312 1.00 15.77 250 GLY A N 1
ATOM 1905 C CA . GLY A 1 253 ? 43.998 55.403 21.253 1.00 18.18 250 GLY A CA 1
ATOM 1906 C C . GLY A 1 253 ? 44.787 54.955 20.005 1.00 17.94 250 GLY A C 1
ATOM 1907 O O . GLY A 1 253 ? 45.868 55.465 19.739 1.00 20.15 250 GLY A O 1
ATOM 1908 N N . VAL A 1 254 ? 44.237 54.025 19.241 1.00 17.69 251 VAL A N 1
ATOM 1909 C CA . VAL A 1 254 ? 44.845 53.518 17.999 1.00 16.31 251 VAL A CA 1
ATOM 1910 C C . VAL A 1 254 ? 44.958 54.606 16.963 1.00 16.82 251 VAL A C 1
ATOM 1911 O O . VAL A 1 254 ? 44.018 55.394 16.774 1.00 16.54 251 VAL A O 1
ATOM 1915 N N . THR A 1 255 ? 46.120 54.657 16.291 1.00 16.38 252 THR A N 1
ATOM 1916 C CA . THR A 1 255 ? 46.481 55.769 15.421 1.00 17.34 252 THR A CA 1
ATOM 1917 C C . THR A 1 255 ? 46.673 55.309 13.982 1.00 17.55 252 THR A C 1
ATOM 1918 O O . THR A 1 255 ? 46.808 54.120 13.729 1.00 17.77 252 THR A O 1
ATOM 1922 N N . GLN A 1 256 ? 46.730 56.278 13.058 1.00 19.19 253 GLN A N 1
ATOM 1923 C CA . GLN A 1 256 ? 47.047 56.021 11.645 1.00 19.60 253 GLN A CA 1
ATOM 1924 C C . GLN A 1 256 ? 48.398 55.256 11.518 1.00 19.98 253 GLN A C 1
ATOM 1925 O O . GLN A 1 256 ? 48.468 54.203 10.861 1.00 19.81 253 GLN A O 1
ATOM 1931 N N . ALA A 1 257 ? 49.426 55.753 12.206 1.00 18.35 254 ALA A N 1
ATOM 1932 C CA . ALA A 1 257 ? 50.773 55.199 12.076 1.00 19.04 254 ALA A CA 1
ATOM 1933 C C . ALA A 1 257 ? 50.800 53.757 12.550 1.00 18.07 254 ALA A C 1
ATOM 1934 O O . ALA A 1 257 ? 51.478 52.916 11.946 1.00 17.43 254 ALA A O 1
ATOM 1936 N N . GLN A 1 258 ? 49.989 53.465 13.585 1.00 16.68 255 GLN A N 1
ATOM 1937 C CA . GLN A 1 258 ? 49.878 52.134 14.171 1.00 15.52 255 GLN A CA 1
ATOM 1938 C C . GLN A 1 258 ? 49.186 51.150 13.248 1.00 15.67 255 GLN A C 1
ATOM 1939 O O . GLN A 1 258 ? 49.563 49.989 13.135 1.00 16.04 255 GLN A O 1
ATOM 1945 N N . VAL A 1 259 ? 48.147 51.614 12.569 1.00 15.62 256 VAL A N 1
ATOM 1946 C CA . VAL A 1 259 ? 47.457 50.805 11.558 1.00 15.22 256 VAL A CA 1
ATOM 1947 C C . VAL A 1 259 ? 48.418 50.557 10.366 1.00 14.82 256 VAL A C 1
ATOM 1948 O O . VAL A 1 259 ? 48.514 49.437 9.872 1.00 14.93 256 VAL A O 1
ATOM 1952 N N . ALA A 1 260 ? 49.076 51.609 9.902 1.00 15.59 257 ALA A N 1
ATOM 1953 C CA . ALA A 1 260 ? 50.065 51.498 8.806 1.00 17.48 257 ALA A CA 1
ATOM 1954 C C . ALA A 1 260 ? 51.182 50.498 9.145 1.00 18.14 257 ALA A C 1
ATOM 1955 O O . ALA A 1 260 ? 51.503 49.612 8.332 1.00 18.83 257 ALA A O 1
ATOM 1957 N N . GLN A 1 261 ? 51.718 50.574 10.368 1.00 18.94 258 GLN A N 1
ATOM 1958 C CA . GLN A 1 261 ? 52.751 49.609 10.817 1.00 18.55 258 GLN A CA 1
ATOM 1959 C C . GLN A 1 261 ? 52.268 48.164 10.715 1.00 18.06 258 GLN A C 1
ATOM 1960 O O . GLN A 1 261 ? 52.967 47.271 10.179 1.00 17.36 258 GLN A O 1
ATOM 1966 N N . ALA A 1 262 ? 51.059 47.912 11.190 1.00 17.80 259 ALA A N 1
ATOM 1967 C CA . ALA A 1 262 ? 50.509 46.574 11.146 1.00 17.43 259 ALA A CA 1
ATOM 1968 C C . ALA A 1 262 ? 50.359 46.068 9.690 1.00 18.85 259 ALA A C 1
ATOM 1969 O O . ALA A 1 262 ? 50.620 44.878 9.375 1.00 1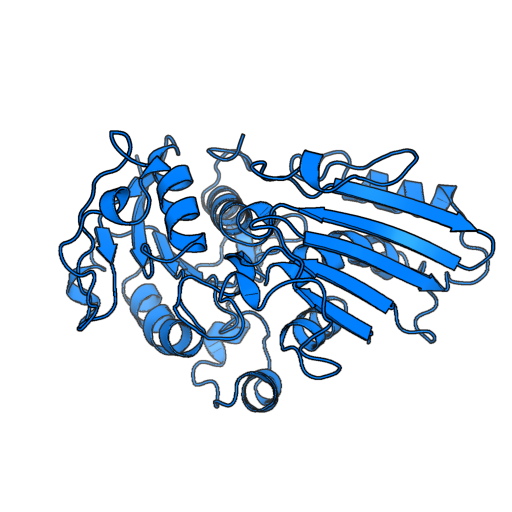9.14 259 ALA A O 1
ATOM 1971 N N . LEU A 1 263 ? 49.893 46.939 8.799 1.00 18.17 260 LEU A N 1
ATOM 1972 C CA . LEU A 1 263 ? 49.739 46.519 7.408 1.00 18.70 260 LEU A CA 1
ATOM 1973 C C . LEU A 1 263 ? 51.110 46.359 6.722 1.00 18.94 260 LEU A C 1
ATOM 1974 O O . LEU A 1 263 ? 51.271 45.440 5.960 1.00 19.16 260 LEU A O 1
ATOM 1979 N N . GLN A 1 264 ? 52.053 47.270 6.974 1.00 21.19 261 GLN A N 1
ATOM 1980 C CA . GLN A 1 264 ? 53.404 47.247 6.353 1.00 22.55 261 GLN A CA 1
ATOM 1981 C C . GLN A 1 264 ? 54.063 45.923 6.764 1.00 23.65 261 GLN A C 1
ATOM 1982 O O . GLN A 1 264 ? 54.534 45.146 5.914 1.00 23.80 261 GLN A O 1
ATOM 1988 N N . GLN A 1 265 ? 53.987 45.604 8.057 1.00 23.91 262 GLN A N 1
ATOM 1989 C CA . GLN A 1 265 ? 54.514 44.348 8.557 1.00 24.61 262 GLN A CA 1
ATOM 1990 C C . GLN A 1 265 ? 53.823 43.102 8.006 1.00 24.56 262 GLN A C 1
ATOM 1991 O O . GLN A 1 265 ? 54.479 42.082 7.762 1.00 24.21 262 GLN A O 1
ATOM 1997 N N . ALA A 1 266 ? 52.505 43.162 7.791 1.00 22.86 263 ALA A N 1
ATOM 1998 C CA . ALA A 1 266 ? 51.810 42.029 7.190 1.00 21.66 263 ALA A CA 1
ATOM 1999 C C . ALA A 1 266 ? 52.224 41.847 5.716 1.00 21.10 263 ALA A C 1
ATOM 2000 O O . ALA A 1 266 ? 52.442 40.741 5.273 1.00 20.52 263 ALA A O 1
ATOM 2002 N N . TYR A 1 267 ? 52.324 42.934 4.957 1.00 20.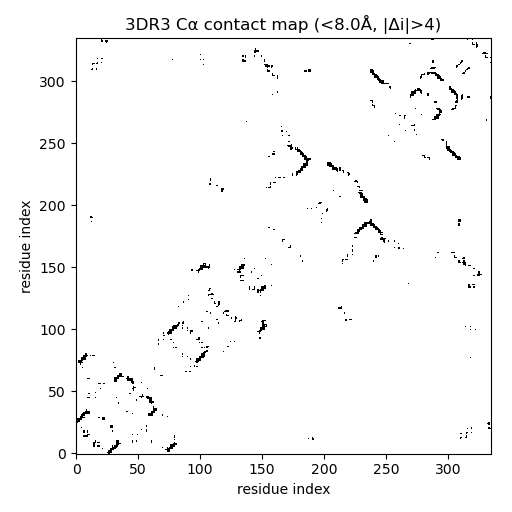81 264 TYR A N 1
ATOM 2003 C CA . TYR A 1 267 ? 52.364 42.786 3.494 1.00 20.74 264 TYR A CA 1
ATOM 2004 C C . TYR A 1 267 ? 53.600 43.187 2.726 1.00 21.52 264 TYR A C 1
ATOM 2005 O O . TYR A 1 267 ? 53.648 42.956 1.514 1.00 22.20 264 TYR A O 1
ATOM 2014 N N . ALA A 1 268 ? 54.574 43.817 3.385 1.00 21.93 265 ALA A N 1
ATOM 2015 C CA . ALA A 1 268 ? 55.742 44.366 2.676 1.00 22.95 265 ALA A CA 1
ATOM 2016 C C . ALA A 1 268 ? 56.494 43.351 1.794 1.00 22.66 265 ALA A C 1
ATOM 2017 O O . ALA A 1 268 ? 57.051 43.751 0.763 1.00 23.92 265 ALA A O 1
ATOM 2019 N N . HIS A 1 269 ? 56.532 42.086 2.216 1.00 22.22 266 HIS A N 1
ATOM 2020 C CA . HIS A 1 269 ? 57.180 41.007 1.461 1.00 23.91 266 HIS A CA 1
ATOM 2021 C C . HIS A 1 269 ? 56.164 40.056 0.871 1.00 23.15 266 HIS A C 1
ATOM 2022 O O . HIS A 1 269 ? 56.513 38.931 0.489 1.00 23.73 266 HIS A O 1
ATOM 2029 N N . LYS A 1 270 ? 54.899 40.484 0.793 1.00 22.00 267 LYS A N 1
ATOM 2030 C CA . LYS A 1 270 ? 53.889 39.683 0.111 1.00 21.53 267 LYS A CA 1
ATOM 2031 C C . LYS A 1 270 ? 53.645 40.295 -1.283 1.00 21.07 267 LYS A C 1
ATOM 2032 O O . LYS A 1 270 ? 53.118 41.442 -1.397 1.00 21.55 267 LYS A O 1
ATOM 2038 N N . PRO A 1 271 ? 54.048 39.559 -2.340 1.00 20.21 268 PRO A N 1
ATOM 2039 C CA . PRO A 1 271 ? 54.092 40.157 -3.683 1.00 19.65 268 PRO A CA 1
ATOM 2040 C C . PRO A 1 271 ? 52.686 40.420 -4.293 1.00 18.66 268 PRO A C 1
ATOM 2041 O O . PRO A 1 271 ? 52.540 41.321 -5.087 1.00 18.91 268 PRO A O 1
ATOM 2045 N N . LEU A 1 272 ? 51.667 39.671 -3.905 1.00 18.35 269 LEU A N 1
ATOM 2046 C CA . LEU A 1 272 ? 50.352 39.864 -4.537 1.00 17.88 269 LEU A CA 1
ATOM 2047 C C . LEU A 1 272 ? 49.463 40.874 -3.786 1.00 18.25 269 LEU A C 1
ATOM 2048 O O . LEU A 1 272 ? 48.285 41.061 -4.145 1.00 19.05 269 LEU A O 1
ATOM 2053 N N . VAL A 1 273 ? 50.014 41.492 -2.741 1.00 17.72 270 VAL A N 1
ATOM 2054 C CA . VAL A 1 273 ? 49.286 42.533 -2.013 1.00 17.15 270 VAL A CA 1
ATOM 2055 C C . VAL A 1 273 ? 50.015 43.851 -2.224 1.00 16.73 270 VAL A C 1
ATOM 2056 O O . VAL A 1 273 ? 51.196 43.981 -1.915 1.00 17.43 270 VAL A O 1
ATOM 2060 N N . ARG A 1 274 ? 49.324 44.827 -2.798 1.00 15.09 271 ARG A N 1
ATOM 2061 C CA . ARG A 1 274 ? 49.914 46.126 -3.066 1.00 14.88 271 ARG A CA 1
ATOM 2062 C C . ARG A 1 274 ? 49.329 47.145 -2.087 1.00 14.92 271 ARG A C 1
ATOM 2063 O O . ARG A 1 274 ? 48.156 47.566 -2.205 1.00 15.92 271 ARG A O 1
ATOM 2071 N N . LEU A 1 275 ? 50.142 47.525 -1.114 1.00 13.91 272 LEU A N 1
ATOM 2072 C CA A LEU A 1 275 ? 49.727 48.452 -0.073 0.70 14.27 272 LEU A CA 1
ATOM 2073 C CA B LEU A 1 275 ? 49.720 48.446 -0.070 0.30 13.72 272 LEU A CA 1
ATOM 2074 C C . LEU A 1 275 ? 49.943 49.877 -0.492 1.00 14.17 272 LEU A C 1
ATOM 2075 O O . LEU A 1 275 ? 51.020 50.211 -0.905 1.00 14.52 272 LEU A O 1
ATOM 2084 N N . TYR A 1 276 ? 48.896 50.709 -0.370 1.00 15.39 273 TYR A N 1
ATOM 2085 C CA . TYR A 1 276 ? 48.946 52.146 -0.651 1.00 16.50 273 TYR A CA 1
ATOM 2086 C C . TYR A 1 276 ? 49.358 52.844 0.651 1.00 18.32 273 TYR A C 1
ATOM 2087 O O . TYR A 1 276 ? 48.659 52.737 1.657 1.00 18.05 273 TYR A O 1
ATOM 2096 N N . ASP A 1 277 ? 50.485 53.555 0.622 1.00 19.47 274 ASP A N 1
ATOM 2097 C CA . ASP A 1 277 ? 50.928 54.353 1.765 1.00 21.48 274 ASP A CA 1
ATOM 2098 C C . ASP A 1 277 ? 49.911 55.462 2.116 1.00 21.25 274 ASP A C 1
ATOM 2099 O O . ASP A 1 277 ? 49.561 55.652 3.290 1.00 20.94 274 ASP A O 1
ATOM 2104 N N . LYS A 1 278 ? 49.431 56.163 1.087 1.00 20.94 275 LYS A N 1
ATOM 2105 C CA . LYS A 1 278 ? 48.381 57.178 1.243 1.00 21.95 275 LYS A CA 1
ATOM 2106 C C . LYS A 1 278 ? 47.335 57.008 0.115 1.00 21.22 275 LYS A C 1
ATOM 2107 O O . LYS A 1 278 ? 47.658 56.526 -0.981 1.00 20.03 275 LYS A O 1
ATOM 2113 N N . GLY A 1 279 ? 46.100 57.427 0.401 1.00 18.35 276 GLY A N 1
ATOM 2114 C CA . GLY A 1 279 ? 45.017 57.294 -0.555 1.00 16.67 276 GLY A CA 1
ATOM 2115 C C . GLY A 1 279 ? 44.500 55.866 -0.675 1.00 14.61 276 GLY A C 1
ATOM 2116 O O . GLY A 1 279 ? 44.981 54.940 -0.015 1.00 15.19 276 GLY A O 1
ATOM 2117 N N . VAL A 1 280 ? 43.503 55.702 -1.531 1.00 13.11 277 VAL A N 1
ATOM 2118 C CA . VAL A 1 280 ? 42.745 54.466 -1.622 1.00 12.77 277 VAL A CA 1
ATOM 2119 C C . VAL A 1 280 ? 42.666 54.016 -3.096 1.00 12.25 277 VAL A C 1
ATOM 2120 O O . VAL A 1 280 ? 42.662 54.851 -4.022 1.00 10.88 277 VAL A O 1
ATOM 2124 N N . PRO A 1 281 ? 42.702 52.684 -3.331 1.00 11.35 278 PRO A N 1
ATOM 2125 C CA . PRO A 1 281 ? 42.831 52.231 -4.725 1.00 12.05 27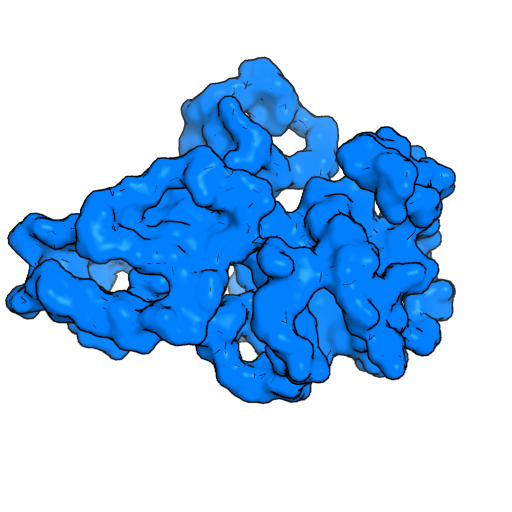8 PRO A CA 1
ATOM 2126 C C . PRO A 1 281 ? 41.555 52.449 -5.551 1.00 12.43 278 PRO A C 1
ATOM 2127 O O . PRO A 1 281 ? 40.444 52.499 -4.959 1.00 12.21 278 PRO A O 1
ATOM 2131 N N . ALA A 1 282 ? 41.735 52.628 -6.873 1.00 11.83 279 ALA A N 1
ATOM 2132 C CA . ALA A 1 282 ? 40.651 52.591 -7.881 1.00 11.96 279 ALA A CA 1
ATOM 2133 C C . ALA A 1 282 ? 40.599 51.215 -8.521 1.00 12.18 279 ALA A C 1
ATOM 2134 O O . ALA A 1 282 ? 41.640 50.605 -8.848 1.00 12.74 279 ALA A O 1
ATOM 2136 N N . LEU A 1 283 ? 39.391 50.726 -8.719 1.00 11.48 280 LEU A N 1
ATOM 2137 C CA . LEU A 1 283 ? 39.178 49.370 -9.238 1.00 12.16 280 LEU A CA 1
ATOM 2138 C C . LEU A 1 283 ? 39.872 49.080 -10.588 1.00 11.93 280 LEU A C 1
ATOM 2139 O O . LEU A 1 283 ? 40.375 47.972 -10.778 1.00 13.42 280 LEU A O 1
ATOM 2144 N N . LYS A 1 284 ? 39.883 50.023 -11.535 1.00 12.29 281 LYS A N 1
ATOM 2145 C CA . LYS A 1 284 ? 40.429 49.701 -12.869 1.00 12.64 281 LYS A CA 1
ATOM 2146 C C . LYS A 1 284 ? 41.907 49.227 -12.793 1.00 12.20 281 LYS A C 1
ATOM 2147 O O . LYS A 1 284 ? 42.389 48.523 -13.676 1.00 11.88 281 LYS A O 1
ATOM 2153 N N . ASN A 1 285 ? 42.600 49.624 -11.722 1.00 12.18 282 ASN A N 1
ATOM 2154 C CA . ASN A 1 285 ? 44.045 49.442 -11.593 1.00 12.86 282 ASN A CA 1
ATOM 2155 C C . ASN A 1 285 ? 44.461 48.030 -11.184 1.00 12.76 282 ASN A C 1
ATOM 2156 O O . ASN A 1 285 ? 45.655 47.725 -11.099 1.00 13.39 282 ASN A O 1
ATOM 2161 N N . VAL A 1 286 ? 43.467 47.174 -10.982 1.00 12.15 283 VAL A N 1
ATOM 2162 C CA . VAL A 1 286 ? 43.717 45.789 -10.606 1.00 11.86 283 VAL A CA 1
ATOM 2163 C C . VAL A 1 286 ? 43.013 44.793 -11.555 1.00 12.57 283 VAL A C 1
ATOM 2164 O O . VAL A 1 286 ? 43.314 43.593 -11.579 1.00 13.77 283 VAL A O 1
ATOM 2168 N N . VAL A 1 287 ? 42.067 45.285 -12.358 1.00 13.13 284 VAL A N 1
ATOM 2169 C CA . VAL A 1 287 ? 41.297 44.398 -13.206 1.00 13.11 284 VAL A CA 1
ATOM 2170 C C . VAL A 1 287 ? 42.267 43.783 -14.209 1.00 12.80 284 VAL A C 1
ATOM 2171 O O . VAL A 1 287 ? 43.083 44.506 -14.805 1.00 12.75 284 VAL A O 1
ATOM 2175 N N . GLY A 1 288 ? 42.181 42.463 -14.347 1.00 11.88 285 GLY A N 1
ATOM 2176 C CA . GLY A 1 288 ? 43.058 41.716 -15.254 1.00 12.95 285 GLY A CA 1
ATOM 2177 C C . GLY A 1 288 ? 44.417 41.427 -14.621 1.00 13.60 285 GLY A C 1
ATOM 2178 O O . GLY A 1 288 ? 45.297 40.870 -15.296 1.00 14.53 285 GLY A O 1
ATOM 2179 N N . LEU A 1 289 ? 44.614 41.852 -13.362 1.00 12.91 286 LEU A N 1
ATOM 2180 C CA . LEU A 1 289 ? 45.852 41.576 -12.628 1.00 12.22 286 LEU A CA 1
ATOM 2181 C C . LEU A 1 289 ? 45.568 40.675 -11.435 1.00 11.85 286 LEU A C 1
ATOM 2182 O O . LEU A 1 289 ? 44.416 40.584 -10.973 1.00 11.98 286 LEU A O 1
ATOM 2187 N N . PRO A 1 290 ? 46.626 40.005 -10.895 1.00 11.82 287 PRO A N 1
ATOM 2188 C CA . PRO A 1 290 ? 46.376 39.075 -9.787 1.00 11.82 287 PRO A CA 1
ATOM 2189 C C . PRO A 1 290 ? 46.470 39.653 -8.368 1.00 12.45 287 PRO A C 1
ATOM 2190 O O . PRO A 1 290 ? 46.535 38.894 -7.398 1.00 12.30 287 PRO A O 1
ATOM 2194 N N . PHE A 1 291 ? 46.540 40.971 -8.234 1.00 12.29 288 PHE A N 1
ATOM 2195 C CA . PHE A 1 291 ? 46.803 41.553 -6.928 1.00 12.77 288 PHE A CA 1
ATOM 2196 C C . PHE A 1 291 ? 45.547 41.808 -6.099 1.00 13.00 288 PHE A C 1
ATOM 2197 O O . PHE A 1 291 ? 44.415 41.738 -6.611 1.00 12.32 288 PHE A O 1
ATOM 2205 N N . CYS A 1 292 ? 45.775 42.095 -4.816 1.00 12.82 289 CYS A N 1
ATOM 2206 C CA . CYS A 1 292 ? 44.793 42.814 -3.983 1.00 13.04 289 CYS A CA 1
ATOM 2207 C C . CYS A 1 292 ? 45.435 44.114 -3.553 1.00 12.30 289 CYS A C 1
ATOM 2208 O O . CYS A 1 292 ? 46.565 44.113 -3.042 1.00 12.80 289 CYS A O 1
ATOM 2211 N N . ASP A 1 293 ? 44.767 45.235 -3.856 1.00 12.71 290 ASP A N 1
ATOM 2212 C CA . ASP A 1 293 ? 45.293 46.562 -3.594 1.00 11.35 290 ASP A CA 1
ATOM 2213 C C . ASP A 1 293 ? 44.580 47.075 -2.352 1.00 12.50 290 ASP A C 1
ATOM 2214 O O . ASP A 1 293 ? 43.344 46.919 -2.248 1.00 13.07 290 ASP A O 1
ATOM 2219 N N . ILE A 1 294 ? 45.328 47.681 -1.426 1.00 11.88 291 ILE A N 1
ATOM 2220 C CA . ILE A 1 294 ? 44.749 48.083 -0.121 1.00 11.99 291 ILE A CA 1
ATOM 2221 C C . ILE A 1 294 ? 45.234 49.476 0.235 1.00 12.29 291 ILE A C 1
ATOM 2222 O O . ILE A 1 294 ? 46.454 49.742 0.214 1.00 12.04 291 ILE A O 1
ATOM 2227 N N . GLY A 1 295 ? 44.277 50.378 0.528 1.00 11.40 292 GLY A N 1
ATOM 2228 C CA . GLY A 1 295 ? 44.603 51.698 1.095 1.00 11.51 292 GLY A CA 1
ATOM 2229 C C . GLY A 1 295 ? 43.652 51.965 2.265 1.00 12.35 292 GLY A C 1
ATOM 2230 O O . GLY A 1 295 ? 42.677 51.236 2.453 1.00 12.66 292 GLY A O 1
ATOM 2231 N N . PHE A 1 296 ? 43.932 52.991 3.070 1.00 12.16 293 PHE A N 1
ATOM 2232 C CA . PHE A 1 296 ? 43.080 53.253 4.234 1.00 12.52 293 PHE A CA 1
ATOM 2233 C C . PHE A 1 296 ? 43.268 54.689 4.703 1.00 12.40 293 PHE A C 1
ATOM 2234 O O . PHE A 1 296 ? 44.264 55.354 4.356 1.00 12.55 293 PHE A O 1
ATOM 2242 N N . ALA A 1 297 ? 42.314 55.140 5.528 1.00 13.04 294 ALA A N 1
ATOM 2243 C CA . ALA A 1 297 ? 42.364 56.471 6.154 1.00 12.76 294 ALA A CA 1
ATOM 2244 C C . ALA A 1 297 ? 41.833 56.296 7.562 1.00 12.48 294 ALA A C 1
ATOM 2245 O O . ALA A 1 297 ? 41.035 55.400 7.830 1.00 13.01 294 ALA A O 1
ATOM 2247 N N . VAL A 1 298 ? 42.307 57.149 8.462 1.00 13.35 295 VAL A N 1
ATOM 2248 C CA . VAL A 1 298 ? 41.863 57.163 9.852 1.00 14.40 295 VAL A CA 1
ATOM 2249 C C . VAL A 1 298 ? 41.467 58.618 10.179 1.00 15.04 295 VAL A C 1
ATOM 2250 O O . VAL A 1 298 ? 42.149 59.558 9.784 1.00 15.00 295 VAL A O 1
ATOM 2254 N N . GLN A 1 299 ? 40.308 58.786 10.827 1.00 15.70 296 GLN A N 1
ATOM 2255 C CA . GLN A 1 299 ? 40.012 60.054 11.462 1.00 15.56 296 GLN A CA 1
ATOM 2256 C C . GLN A 1 299 ? 39.399 59.783 12.831 1.00 16.04 296 GLN A C 1
ATOM 2257 O O . GLN A 1 299 ? 38.390 59.072 12.948 1.00 15.74 296 GLN A O 1
ATOM 2263 N N . GLY A 1 300 ? 40.006 60.333 13.873 1.00 16.38 297 GLY A N 1
ATOM 2264 C CA . GLY A 1 300 ? 39.511 60.095 15.241 1.00 16.75 297 GLY A CA 1
ATOM 2265 C C . GLY A 1 300 ? 39.547 58.611 15.545 1.00 16.98 297 GLY A C 1
ATOM 2266 O O . GLY A 1 300 ? 40.547 57.940 15.273 1.00 17.63 297 GLY A O 1
ATOM 2267 N N . GLU A 1 301 ? 38.420 58.073 16.002 1.00 16.16 298 GLU A N 1
ATOM 2268 C CA . GLU A 1 301 ? 38.318 56.668 16.338 1.00 16.15 298 GLU A CA 1
ATOM 2269 C C . GLU A 1 301 ? 37.733 55.818 15.204 1.00 14.56 298 GLU A C 1
ATOM 2270 O O . GLU A 1 301 ? 37.361 54.690 15.447 1.00 15.42 298 GLU A O 1
ATOM 2276 N N . HIS A 1 302 ? 37.633 56.347 13.993 1.00 13.56 299 HIS A N 1
ATOM 2277 C CA . HIS A 1 302 ? 37.165 55.544 12.868 1.00 13.63 299 HIS A CA 1
ATOM 2278 C C . HIS A 1 302 ? 38.255 55.239 11.839 1.00 13.53 299 HIS A C 1
ATOM 2279 O O . HIS A 1 302 ? 39.110 56.067 11.561 1.00 13.46 299 HIS A O 1
ATOM 2286 N N . LEU A 1 303 ? 38.151 54.040 11.277 1.00 13.40 300 LEU A N 1
ATOM 2287 C CA . LEU A 1 303 ? 38.978 53.596 10.181 1.00 12.97 300 LEU A CA 1
ATOM 2288 C C . LEU A 1 303 ? 38.126 53.249 8.974 1.00 11.91 300 LEU A C 1
ATOM 2289 O O . LEU A 1 303 ? 37.080 52.560 9.088 1.00 13.37 300 LEU A O 1
ATOM 2294 N N . ILE A 1 304 ? 38.607 53.674 7.813 1.00 12.03 301 ILE A N 1
ATOM 2295 C CA . ILE A 1 304 ? 38.044 53.250 6.539 1.00 11.76 301 ILE A CA 1
ATOM 2296 C C . ILE A 1 304 ? 39.174 52.579 5.747 1.00 11.90 301 ILE A C 1
ATOM 2297 O O . ILE A 1 304 ? 40.127 53.235 5.366 1.00 11.94 301 ILE A O 1
ATOM 2302 N N . ILE A 1 305 ? 39.040 51.280 5.497 1.00 11.93 302 ILE A N 1
ATOM 2303 C CA . ILE A 1 305 ? 40.044 50.587 4.704 1.00 12.20 302 ILE A CA 1
ATOM 2304 C C . ILE A 1 305 ? 39.397 50.054 3.411 1.00 11.72 302 ILE A C 1
ATOM 2305 O O . ILE A 1 305 ? 38.301 49.499 3.431 1.00 12.27 302 ILE A O 1
ATOM 2310 N N . VAL A 1 306 ? 40.093 50.239 2.292 1.00 11.25 303 VAL A N 1
ATOM 2311 C CA . VAL A 1 306 ? 39.534 49.970 0.972 1.00 10.07 303 VAL A CA 1
ATOM 2312 C C . VAL A 1 306 ? 40.444 48.914 0.315 1.00 10.71 303 VAL A C 1
ATOM 2313 O O . VAL A 1 306 ? 41.673 49.088 0.294 1.00 11.00 303 VAL A O 1
ATOM 2317 N N . ALA A 1 307 ? 39.829 47.844 -0.186 1.00 11.63 304 ALA A N 1
ATOM 2318 C CA . ALA A 1 307 ? 40.547 46.709 -0.822 1.00 10.86 304 ALA A CA 1
ATOM 2319 C C . ALA A 1 307 ? 39.888 46.358 -2.121 1.00 11.37 304 ALA A C 1
ATOM 2320 O O . ALA A 1 307 ? 38.650 46.243 -2.182 1.00 11.28 304 ALA A O 1
ATOM 2322 N N . THR A 1 308 ? 40.695 46.238 -3.185 1.00 11.47 305 THR A N 1
ATOM 2323 C CA . THR A 1 308 ? 40.210 45.870 -4.510 1.00 11.90 305 THR A CA 1
ATOM 2324 C C . THR A 1 308 ? 40.877 44.565 -4.952 1.00 12.89 305 THR A C 1
ATOM 2325 O O . THR A 1 308 ? 41.945 44.213 -4.435 1.00 13.12 305 THR A O 1
ATOM 2329 N N . GLU A 1 309 ? 40.279 43.872 -5.927 1.00 11.61 306 GLU A N 1
ATOM 2330 C CA . GLU A 1 309 ? 40.926 42.710 -6.543 1.00 11.32 306 GLU A CA 1
ATOM 2331 C C . GLU A 1 309 ? 40.148 42.498 -7.833 1.00 11.26 306 GLU A C 1
ATOM 2332 O O . GLU A 1 309 ? 39.028 43.051 -7.996 1.00 10.55 306 GLU A O 1
ATOM 2338 N N . ASP A 1 310 ? 40.718 41.721 -8.752 1.00 9.28 307 ASP A N 1
ATOM 2339 C CA . ASP A 1 310 ? 39.920 41.169 -9.831 1.00 9.51 307 ASP A CA 1
ATOM 2340 C C . ASP A 1 310 ? 39.194 39.960 -9.238 1.00 10.22 307 ASP A C 1
ATOM 2341 O O . ASP A 1 310 ? 39.859 39.022 -8.712 1.00 9.24 307 ASP A O 1
ATOM 2346 N N . ASN A 1 311 ? 37.855 39.983 -9.258 1.00 10.14 308 ASN A N 1
ATOM 2347 C CA . ASN A 1 311 ? 37.055 38.917 -8.634 1.00 10.34 308 ASN A CA 1
ATOM 2348 C C . ASN A 1 311 ? 37.379 37.500 -9.196 1.00 10.46 308 ASN A C 1
ATOM 2349 O O . ASN A 1 311 ? 37.136 36.514 -8.529 1.00 10.36 308 ASN A O 1
ATOM 2354 N N . LEU A 1 312 ? 37.908 37.408 -10.412 1.00 11.26 309 LEU A N 1
ATOM 2355 C CA . LEU A 1 312 ? 38.180 36.085 -11.023 1.00 11.10 309 LEU A CA 1
ATOM 2356 C C . LEU A 1 312 ? 39.640 35.674 -10.876 1.00 10.76 309 LEU A C 1
ATOM 2357 O O . LEU A 1 312 ? 39.989 34.491 -11.134 1.00 11.27 309 LEU A O 1
ATOM 2362 N N . LEU A 1 313 ? 40.465 36.630 -10.472 1.00 9.56 310 LEU A N 1
ATOM 2363 C CA . LEU A 1 313 ? 41.909 36.415 -10.370 1.00 10.39 310 LEU A CA 1
ATOM 2364 C C . LEU A 1 313 ? 42.301 36.253 -8.904 1.00 9.74 310 LEU A C 1
ATOM 2365 O O . LEU A 1 313 ? 42.177 35.134 -8.393 1.00 9.86 310 LEU A O 1
ATOM 2370 N N . LYS A 1 314 ? 42.667 37.309 -8.181 1.00 10.36 311 LYS A N 1
ATOM 2371 C CA . LYS A 1 314 ? 42.945 37.116 -6.730 1.00 10.99 311 LYS A CA 1
ATOM 2372 C C . LYS A 1 314 ? 41.684 36.618 -6.033 1.00 12.07 311 LYS A C 1
ATOM 2373 O O . LYS A 1 314 ? 41.746 35.862 -5.067 1.00 11.90 311 LYS A O 1
ATOM 2379 N N . GLY A 1 315 ? 40.506 36.965 -6.556 1.00 13.04 312 GLY A N 1
ATOM 2380 C CA . GLY A 1 315 ? 39.263 36.458 -5.941 1.00 11.87 312 GLY A CA 1
ATOM 2381 C C . GLY A 1 315 ? 38.896 35.013 -6.268 1.00 12.27 312 GLY A C 1
ATOM 2382 O O . GLY A 1 315 ? 37.920 34.468 -5.729 1.00 11.88 312 GLY A O 1
ATOM 2383 N N . ALA A 1 316 ? 39.619 34.391 -7.202 1.00 12.17 313 ALA A N 1
ATOM 2384 C CA . ALA A 1 316 ? 39.289 33.011 -7.622 1.00 13.35 313 ALA A CA 1
ATOM 2385 C C . ALA A 1 316 ? 40.520 32.293 -8.192 1.00 14.53 313 ALA A C 1
ATOM 2386 O O . ALA A 1 316 ? 41.341 31.736 -7.424 1.00 16.58 313 ALA A O 1
ATOM 2388 N N . ALA A 1 317 ? 40.698 32.366 -9.510 1.00 14.28 314 ALA A N 1
ATOM 2389 C CA . ALA A 1 317 ? 41.729 31.578 -10.208 1.00 13.49 314 ALA A CA 1
ATOM 2390 C C . ALA A 1 317 ? 43.175 31.827 -9.820 1.00 13.95 314 ALA A C 1
ATOM 2391 O O . ALA A 1 317 ? 43.950 30.838 -9.683 1.00 14.77 314 ALA A O 1
ATOM 2393 N N . ALA A 1 318 ? 43.572 33.098 -9.681 1.00 12.85 315 ALA A N 1
ATOM 2394 C CA . ALA A 1 318 ? 44.938 33.407 -9.303 1.00 13.16 315 ALA A CA 1
ATOM 2395 C C . ALA A 1 318 ? 45.262 32.939 -7.892 1.00 13.50 315 ALA A C 1
ATOM 2396 O O . ALA A 1 318 ? 46.386 32.467 -7.637 1.00 12.89 315 ALA A O 1
ATOM 2398 N N . GLN A 1 319 ? 44.304 33.061 -6.972 1.00 12.58 316 GLN A N 1
ATOM 2399 C CA . GLN A 1 319 ? 44.572 32.586 -5.602 1.00 13.29 316 GLN A CA 1
ATOM 2400 C C . GLN A 1 319 ? 44.684 31.066 -5.618 1.00 13.73 316 GLN A C 1
ATOM 2401 O O . GLN A 1 319 ? 45.524 30.529 -4.885 1.00 14.94 316 GLN A O 1
ATOM 2407 N N . ALA A 1 320 ? 43.817 30.399 -6.385 1.00 13.80 317 ALA A N 1
ATOM 2408 C CA . ALA A 1 320 ? 43.887 28.956 -6.523 1.00 14.19 317 ALA A CA 1
ATOM 2409 C C . ALA A 1 320 ? 45.284 28.522 -6.987 1.00 15.26 317 ALA A C 1
ATOM 2410 O O . ALA A 1 320 ? 45.904 27.660 -6.384 1.00 15.68 317 ALA A O 1
ATOM 2412 N N . VAL A 1 321 ? 45.780 29.151 -8.044 1.00 15.29 318 VAL A N 1
ATOM 2413 C CA . VAL A 1 321 ? 47.082 28.840 -8.614 1.00 14.17 318 VAL A CA 1
ATOM 2414 C C . VAL A 1 321 ? 48.223 29.232 -7.682 1.00 15.60 318 VAL A C 1
ATOM 2415 O O . VAL A 1 321 ? 49.194 28.461 -7.534 1.00 14.87 318 VAL A O 1
ATOM 2419 N N . GLN A 1 322 ? 48.105 30.401 -7.038 1.00 14.02 319 GLN A N 1
ATOM 2420 C CA . GLN A 1 322 ? 49.020 30.831 -5.987 1.00 14.74 319 GLN A CA 1
ATOM 2421 C C . GLN A 1 322 ? 49.187 29.785 -4.857 1.00 15.67 319 GLN A C 1
ATOM 2422 O O . GLN A 1 322 ? 50.289 29.555 -4.365 1.00 15.62 319 GLN A O 1
ATOM 2428 N N . CYS A 1 323 ? 48.095 29.193 -4.427 1.00 15.87 320 CYS A N 1
ATOM 2429 C CA . CYS A 1 323 ? 48.158 28.120 -3.431 1.00 17.17 320 CYS A CA 1
ATOM 2430 C C . CYS A 1 323 ? 48.898 26.884 -3.991 1.00 17.87 320 CYS A C 1
ATOM 2431 O O . CYS A 1 323 ? 49.658 26.223 -3.264 1.00 17.43 320 CYS A O 1
ATOM 2434 N N . ALA A 1 324 ? 48.649 26.568 -5.270 1.00 17.13 321 ALA A N 1
ATOM 2435 C CA . ALA A 1 324 ? 49.294 25.427 -5.908 1.00 17.12 321 ALA A CA 1
ATOM 2436 C C . ALA A 1 324 ? 50.785 25.665 -5.948 1.00 18.01 321 ALA A C 1
ATOM 2437 O O . ALA A 1 324 ? 51.585 24.741 -5.694 1.00 19.35 321 ALA A O 1
ATOM 2439 N N . ASN A 1 325 ? 51.173 26.907 -6.195 1.00 17.35 322 ASN A N 1
ATOM 2440 C CA . ASN A 1 325 ? 52.558 27.271 -6.198 1.00 18.27 322 ASN A CA 1
ATOM 2441 C C . ASN A 1 325 ? 53.208 27.049 -4.833 1.00 20.11 322 ASN A C 1
ATOM 2442 O O . ASN A 1 325 ? 54.356 26.561 -4.741 1.00 19.66 322 ASN A O 1
ATOM 2447 N N . ILE A 1 326 ? 52.488 27.439 -3.784 1.00 20.32 323 ILE A N 1
ATOM 2448 C CA . ILE A 1 326 ? 52.947 27.223 -2.420 1.00 20.98 323 ILE A CA 1
ATOM 2449 C C . ILE A 1 326 ? 52.973 25.751 -2.071 1.00 21.12 323 ILE A C 1
ATOM 2450 O O . ILE A 1 326 ? 53.952 25.281 -1.502 1.00 22.63 323 ILE A O 1
ATOM 2455 N N . ARG A 1 327 ? 51.903 25.033 -2.393 1.00 21.68 324 ARG A N 1
ATOM 2456 C CA . ARG A 1 327 ? 51.827 23.612 -2.141 1.00 22.30 324 ARG A CA 1
ATOM 2457 C C . ARG A 1 327 ? 53.003 22.835 -2.794 1.00 23.68 324 ARG A C 1
ATOM 2458 O O . ARG A 1 327 ? 53.516 21.864 -2.216 1.00 23.27 324 ARG A O 1
ATOM 2466 N N . PHE A 1 328 ? 53.440 23.270 -3.977 1.00 23.07 325 PHE A N 1
ATOM 2467 C CA . PHE A 1 328 ? 54.304 22.423 -4.794 1.00 23.30 325 PHE A CA 1
ATOM 2468 C C . PHE A 1 328 ? 55.688 22.992 -4.846 1.00 22.90 325 PHE A C 1
ATOM 2469 O O . PHE A 1 328 ? 56.557 22.446 -5.490 1.00 23.35 325 PHE A O 1
ATOM 2477 N N . GLY A 1 329 ? 55.873 24.116 -4.169 1.00 22.93 326 GLY A N 1
ATOM 2478 C CA . GLY A 1 329 ? 57.158 24.750 -4.062 1.00 21.80 326 GLY A CA 1
ATOM 2479 C C . GLY A 1 329 ? 57.607 25.607 -5.210 1.00 23.06 326 GLY A C 1
ATOM 2480 O O . GLY A 1 329 ? 58.814 25.827 -5.361 1.00 23.48 326 GLY A O 1
ATOM 2481 N N . TYR A 1 330 ? 56.683 26.131 -6.025 1.00 22.10 327 TYR A N 1
ATOM 2482 C CA . TYR A 1 330 ? 57.122 27.060 -7.083 1.00 22.25 327 TYR A CA 1
ATOM 2483 C C . TYR A 1 330 ? 57.094 28.501 -6.569 1.00 21.51 327 TYR A C 1
ATOM 2484 O O . TYR A 1 330 ? 56.441 28.784 -5.566 1.00 22.14 327 TYR A O 1
ATOM 2493 N N . ALA A 1 331 ? 57.787 29.407 -7.256 1.00 21.59 328 ALA A N 1
ATOM 2494 C CA . ALA A 1 331 ? 57.668 30.846 -6.978 1.00 20.95 328 ALA A CA 1
ATOM 2495 C C . ALA A 1 331 ? 56.181 31.184 -6.775 1.00 20.18 328 ALA A C 1
ATOM 2496 O O . ALA A 1 331 ? 55.289 30.675 -7.487 1.00 18.82 328 ALA A O 1
ATOM 2498 N N . GLU A 1 332 ? 55.897 31.981 -5.750 1.00 19.27 329 GLU A N 1
ATOM 2499 C CA . GLU A 1 332 ? 54.502 32.202 -5.364 1.00 18.65 329 GLU A CA 1
ATOM 2500 C C . GLU A 1 332 ? 53.649 32.805 -6.513 1.00 17.35 329 GLU A C 1
ATOM 2501 O O . GLU A 1 332 ? 52.479 32.474 -6.666 1.00 17.90 329 GLU A O 1
ATOM 2507 N N . THR A 1 333 ? 54.258 33.677 -7.308 1.00 17.52 330 THR A N 1
ATOM 2508 C CA . THR A 1 333 ? 53.574 34.379 -8.386 1.00 17.89 330 THR A CA 1
ATOM 2509 C C . THR A 1 333 ? 53.693 33.713 -9.771 1.00 18.16 330 THR A C 1
ATOM 2510 O O . THR A 1 333 ? 53.325 34.318 -10.801 1.00 17.45 330 THR A O 1
ATOM 2514 N N . GLN A 1 334 ? 54.241 32.491 -9.797 1.00 17.61 331 GLN A N 1
ATOM 2515 C CA A GLN A 1 334 ? 54.514 31.824 -11.063 0.00 16.95 331 GLN A CA 1
ATOM 2516 C CA B GLN A 1 334 ? 54.534 31.796 -11.050 1.00 17.66 331 GLN A CA 1
ATOM 2517 C C . GLN A 1 334 ? 53.266 31.614 -11.891 1.00 15.83 331 GLN A C 1
ATOM 2518 O O . GLN A 1 334 ? 52.330 31.041 -11.415 1.00 15.08 331 GLN A O 1
ATOM 2529 N N . SER A 1 335 ? 53.305 32.067 -13.143 1.00 16.22 332 SER A N 1
ATOM 2530 C CA . SER A 1 335 ? 52.181 32.077 -14.116 1.00 16.66 332 SER A CA 1
ATOM 2531 C C . SER A 1 335 ? 51.215 33.295 -13.989 1.00 17.46 332 SER A C 1
ATOM 2532 O O . SER A 1 335 ? 50.420 33.530 -14.915 1.00 16.41 332 SER A O 1
ATOM 2535 N N . LEU A 1 336 ? 51.285 34.018 -12.853 1.00 17.93 333 LEU A N 1
ATOM 2536 C CA . LEU A 1 336 ? 50.302 35.082 -12.480 1.00 18.91 333 LEU A CA 1
ATOM 2537 C C . LEU A 1 336 ? 50.744 36.457 -12.954 1.00 22.40 333 LEU A C 1
ATOM 2538 O O . LEU A 1 336 ? 49.931 37.318 -13.279 1.00 21.78 333 LEU A O 1
ATOM 2543 N N . ILE A 1 337 ? 52.054 36.663 -12.983 1.00 25.25 334 ILE A N 1
ATOM 2544 C CA . ILE A 1 337 ? 52.624 37.976 -13.319 1.00 29.69 334 ILE A CA 1
ATOM 2545 C C . ILE A 1 337 ? 54.066 37.669 -13.674 1.00 31.82 334 ILE A C 1
ATOM 2546 O O . ILE A 1 337 ? 54.303 36.618 -14.291 1.00 33.08 334 ILE A O 1
#

Organism: Shigella flexneri (NCBI:txid623)

Sequence (335 aa):
AMLNTLIVGASGYAGAELVTYVNRHPHMNITALTVSAQSNDAGKLISDLHPQLKGIVELPLQPMSDISEFSPGVDVVFLATAHEVSHDLAPQFLEAGCVVFDLSGAFRVNDATFYEKYYGFTHQYPELLEQAAYGLAEWCCGNKLKEANLIAVPGCYPTAAQLALKPLIDADLLDLNQWPVINATSGVSGAGRKAAISNSFCEVSLQPYGVFTHRHQPEIATHLGADVIFTPHLGNFPRGILETITCRLKSGVTQAQVAQALQQAYAHKPLVRLLYDKGVPALKNVVGLPFCDIGFAVQGEHLIIVATEDNLLKGAAAQAVQCANIRFGYAETQQSLI

B-factor: mean 22.29, std 10.86, range [6.27, 68.15]